Protein AF-M5BM03-F1 (afdb_monomer_lite)

Radius of gyration: 29.84 Å; chains: 1; bounding box: 98×62×84 Å

Organism: Thanatephorus cucumeris (strain AG1-IB / isolate 7/3/14) (NCBI:txid1108050)

Secondary structure (DSSP, 8-state):
----------------------------------PPP----S---PPPPP------------PPPP-----------------PPPP-PPP---TT---TT-----EEEEESGGG-SSEEEEES-TTTS----BSSHHHHHHHHHHHIIIII---HHHHHHHHHHHHHHHHTTTTSTHHHHHHHHTTT----GGGS--B-TTS-B--

Foldseek 3Di:
DDDDDDDDDDDDDDDDPDDPDPDDDPDDDDDDDDDDDDDDDDDDDDDDDDDDDDDDPDDDDDDDDDDDDDDDDDDDDDDDDDPDPPDPFDFFQQDVWFLAQDGFLAKDWDACQVHALWIWIDGPDCVQQVDGTDQFQLVSLVSSLVSSVPPRVTDPVVNVLSVQLSVQLVVLPGRFQSSRQSNSVSRVTHDPSNPHQTADNVNDGDD

Structure (mmCIF, N/CA/C/O backbone):
data_AF-M5BM03-F1
#
_entry.id   AF-M5BM03-F1
#
loop_
_atom_site.group_PDB
_atom_site.id
_atom_site.type_symbol
_atom_site.label_atom_id
_atom_site.label_alt_id
_atom_site.label_comp_id
_atom_site.label_asym_id
_atom_site.label_entity_id
_atom_site.label_seq_id
_atom_site.pdbx_PDB_ins_code
_atom_site.Cartn_x
_atom_site.Cartn_y
_atom_site.Cartn_z
_atom_site.occupancy
_atom_site.B_iso_or_equiv
_atom_site.auth_seq_id
_atom_site.auth_comp_id
_atom_site.auth_asym_id
_atom_site.auth_atom_id
_atom_site.pdbx_PDB_model_num
ATOM 1 N N . MET A 1 1 ? -68.097 -49.866 -0.482 1.00 43.94 1 MET A N 1
ATOM 2 C CA . MET A 1 1 ? -66.685 -49.594 -0.812 1.00 43.94 1 MET A CA 1
ATOM 3 C C . MET A 1 1 ? -66.288 -48.364 0.004 1.00 43.94 1 MET A C 1
ATOM 5 O O . MET A 1 1 ? -66.896 -47.334 -0.233 1.00 43.94 1 MET A O 1
ATOM 9 N N . VAL A 1 2 ? -65.475 -48.405 1.073 1.00 36.31 2 VAL A N 1
ATOM 10 C CA . VAL A 1 2 ? -64.471 -49.410 1.519 1.00 36.31 2 VAL A CA 1
ATOM 11 C C . VAL A 1 2 ? -63.439 -49.638 0.409 1.00 36.31 2 VAL A C 1
ATOM 13 O O . VAL A 1 2 ? -63.852 -50.051 -0.670 1.00 36.31 2 VAL A O 1
ATOM 16 N N . THR A 1 3 ? -62.148 -49.325 0.546 1.00 42.19 3 THR A N 1
ATOM 17 C CA . THR A 1 3 ? -61.197 -49.338 1.701 1.00 42.19 3 THR A CA 1
ATOM 18 C C . THR A 1 3 ? -60.445 -47.966 1.742 1.00 42.19 3 THR A C 1
ATOM 20 O O . THR A 1 3 ? -60.428 -47.300 0.715 1.00 42.19 3 THR A O 1
ATOM 23 N N . ALA A 1 4 ? -59.950 -47.334 2.827 1.00 37.00 4 ALA A N 1
ATOM 24 C CA . ALA A 1 4 ? -58.976 -47.710 3.883 1.00 37.00 4 ALA A CA 1
ATOM 25 C C . ALA A 1 4 ? -57.640 -48.273 3.323 1.00 37.00 4 ALA A C 1
ATOM 27 O O . ALA A 1 4 ? -57.688 -49.084 2.408 1.00 37.00 4 ALA A O 1
ATOM 28 N N . ALA A 1 5 ? -56.422 -47.921 3.768 1.00 39.47 5 ALA A N 1
ATOM 29 C CA . ALA A 1 5 ? -55.890 -47.001 4.803 1.00 39.47 5 ALA A CA 1
ATOM 30 C C . ALA A 1 5 ? -54.543 -46.380 4.270 1.00 39.47 5 ALA A C 1
ATOM 32 O O . ALA A 1 5 ? -54.240 -46.609 3.103 1.00 39.47 5 ALA A O 1
ATOM 33 N N . ALA A 1 6 ? -53.694 -45.599 4.965 1.00 44.81 6 ALA A N 1
ATOM 34 C CA . ALA A 1 6 ? -53.502 -45.339 6.402 1.00 44.81 6 ALA A CA 1
ATOM 35 C C . ALA A 1 6 ? -52.835 -43.963 6.703 1.00 44.81 6 ALA A C 1
ATOM 37 O O . ALA A 1 6 ? -52.411 -43.258 5.790 1.00 44.81 6 ALA A O 1
ATOM 38 N N . THR A 1 7 ? -52.755 -43.617 7.997 1.00 44.25 7 THR A N 1
ATOM 39 C CA . THR A 1 7 ? -51.883 -42.597 8.641 1.00 44.25 7 THR A CA 1
ATOM 40 C C . THR A 1 7 ? -50.396 -43.056 8.611 1.00 44.25 7 THR A C 1
ATOM 42 O O . THR A 1 7 ? -50.107 -44.044 7.948 1.00 44.25 7 THR A O 1
ATOM 45 N N . GLU A 1 8 ? -49.346 -42.449 9.181 1.00 43.81 8 GLU A N 1
ATOM 46 C CA . GLU A 1 8 ? -49.066 -41.631 10.389 1.00 43.81 8 GLU A CA 1
ATOM 47 C C . GLU A 1 8 ? -47.992 -40.557 10.014 1.00 43.81 8 GLU A C 1
ATOM 49 O O . GLU A 1 8 ? -47.434 -40.636 8.921 1.00 43.81 8 GLU A O 1
ATOM 54 N N . THR A 1 9 ? -47.684 -39.450 10.714 1.00 37.44 9 THR A N 1
ATOM 55 C CA . THR A 1 9 ? -47.679 -39.062 12.149 1.00 37.44 9 THR A CA 1
ATOM 56 C C . THR A 1 9 ? -46.433 -39.571 12.911 1.00 37.44 9 THR A C 1
ATOM 58 O O . THR A 1 9 ? -46.276 -40.767 13.087 1.00 37.44 9 THR A O 1
ATOM 61 N N . GLU A 1 10 ? -45.498 -38.753 13.419 1.00 35.22 10 GLU A N 1
ATOM 62 C CA . GLU A 1 10 ? -45.313 -37.282 13.358 1.00 35.22 10 GLU A CA 1
ATOM 63 C C . GLU A 1 10 ? -43.917 -36.937 12.741 1.00 35.22 10 GLU A C 1
ATOM 65 O O . GLU A 1 10 ? -43.630 -37.520 11.701 1.00 35.22 10 GLU A O 1
ATOM 70 N N . ALA A 1 11 ? -42.988 -36.057 13.163 1.00 33.50 11 ALA A N 1
ATOM 71 C CA . ALA A 1 11 ? -42.801 -35.120 14.289 1.00 33.50 11 ALA A CA 1
ATOM 72 C C . ALA A 1 11 ? -41.876 -33.941 13.857 1.00 33.50 11 ALA A C 1
ATOM 74 O O . ALA A 1 11 ? -41.372 -33.940 12.732 1.00 33.50 11 ALA A O 1
ATOM 75 N N . ALA A 1 12 ? -41.594 -32.965 14.736 1.00 40.25 12 ALA A N 1
ATOM 76 C CA . ALA A 1 12 ? -40.627 -31.877 14.488 1.00 40.25 12 ALA A CA 1
ATOM 77 C C . ALA A 1 12 ? -39.277 -32.062 15.217 1.00 40.25 12 ALA A C 1
ATOM 79 O O . ALA A 1 12 ? -39.260 -32.388 16.402 1.00 40.25 12 ALA A O 1
ATOM 80 N N . THR A 1 13 ? -38.162 -31.713 14.555 1.00 34.78 13 THR A N 1
ATOM 81 C CA . THR A 1 13 ? -36.857 -31.472 15.209 1.00 34.78 13 THR A CA 1
ATOM 82 C C . THR A 1 13 ? -36.148 -30.276 14.576 1.00 34.78 13 THR A C 1
ATOM 84 O O . THR A 1 13 ? -35.738 -30.327 13.418 1.00 34.78 13 THR A O 1
ATOM 87 N N . THR A 1 14 ? -35.953 -29.210 15.352 1.00 40.97 14 THR A N 1
ATOM 88 C CA . THR A 1 14 ? -35.086 -28.084 14.979 1.00 40.97 14 THR A CA 1
ATOM 89 C C . THR A 1 14 ? -33.651 -28.402 15.389 1.00 40.97 14 THR A C 1
ATOM 91 O O . THR A 1 14 ? -33.366 -28.470 16.583 1.00 40.97 14 THR A O 1
ATOM 94 N N . THR A 1 15 ? -32.732 -28.537 14.432 1.00 38.69 15 THR A N 1
ATOM 95 C CA . THR A 1 15 ? -31.295 -28.684 14.723 1.00 38.69 15 THR A CA 1
ATOM 96 C C . THR A 1 15 ? -30.559 -27.419 14.310 1.00 38.69 15 THR A C 1
ATOM 98 O O . THR A 1 15 ? -30.410 -27.137 13.122 1.00 38.69 15 THR A O 1
ATOM 101 N N . ALA A 1 16 ? -30.091 -26.649 15.292 1.00 34.59 16 ALA A N 1
ATOM 102 C CA . ALA A 1 16 ? -29.174 -25.545 15.041 1.00 34.59 16 ALA A CA 1
ATOM 103 C C . ALA A 1 16 ? -27.791 -26.092 14.653 1.00 34.59 16 ALA A C 1
ATOM 105 O O . ALA A 1 16 ? -27.276 -26.995 15.315 1.00 34.59 16 ALA A O 1
ATOM 106 N N . ALA A 1 17 ? -27.166 -25.516 13.625 1.00 35.25 17 ALA A N 1
ATOM 107 C CA . ALA A 1 17 ? -25.737 -25.699 13.399 1.00 35.25 17 ALA A CA 1
ATOM 108 C C . ALA A 1 17 ? -24.985 -24.989 14.536 1.00 35.25 17 ALA A C 1
ATOM 110 O O . ALA A 1 17 ? -25.013 -23.761 14.635 1.00 35.25 17 ALA A O 1
ATOM 111 N N . ALA A 1 18 ? -24.391 -25.765 15.442 1.00 36.00 18 ALA A N 1
ATOM 112 C CA . ALA A 1 18 ? -23.696 -25.229 16.602 1.00 36.00 18 ALA A CA 1
ATOM 113 C C . ALA A 1 18 ? -22.378 -24.552 16.197 1.00 36.00 18 ALA A C 1
ATOM 115 O O . ALA A 1 18 ? -21.656 -25.035 15.327 1.00 36.00 18 ALA A O 1
ATOM 116 N N . SER A 1 19 ? -22.047 -23.449 16.870 1.00 38.31 19 SER A N 1
ATOM 117 C CA . SER A 1 19 ? -20.721 -22.837 16.784 1.00 38.31 19 SER A CA 1
ATOM 118 C C . SER A 1 19 ? -19.711 -23.726 17.509 1.00 38.31 19 SER A C 1
ATOM 120 O O . SER A 1 19 ? -19.788 -23.857 18.732 1.00 38.31 19 SER A O 1
ATOM 122 N N . GLU A 1 20 ? -18.751 -24.308 16.788 1.00 38.38 20 GLU A N 1
ATOM 123 C CA . GLU A 1 20 ? -17.647 -25.059 17.397 1.00 38.38 20 GLU A CA 1
ATOM 124 C C . GLU A 1 20 ? -16.626 -24.108 18.038 1.00 38.38 20 GLU A C 1
ATOM 126 O O . GLU A 1 20 ? -15.576 -23.779 17.488 1.00 38.38 20 GLU A O 1
ATOM 131 N N . THR A 1 21 ? -16.954 -23.646 19.244 1.00 34.75 21 THR A N 1
ATOM 132 C CA . THR A 1 21 ? -16.032 -22.901 20.103 1.00 34.75 21 THR A CA 1
ATOM 133 C C . THR A 1 21 ? -14.914 -23.831 20.574 1.00 34.75 21 THR A C 1
ATOM 135 O O . THR A 1 21 ? -15.093 -24.602 21.521 1.00 34.75 21 THR A O 1
ATOM 138 N N . ALA A 1 22 ? -13.747 -23.737 19.934 1.00 34.47 22 ALA A N 1
ATOM 139 C CA . ALA A 1 22 ? -12.537 -24.447 20.340 1.00 34.47 22 ALA A CA 1
ATOM 140 C C . ALA A 1 22 ? -12.132 -24.054 21.775 1.00 34.47 22 ALA A C 1
ATOM 142 O O . ALA A 1 22 ? -11.520 -23.013 22.018 1.00 34.47 22 ALA A O 1
ATOM 143 N N . THR A 1 23 ? -12.503 -24.890 22.744 1.00 32.78 23 THR A N 1
ATOM 144 C CA . THR A 1 23 ? -12.227 -24.656 24.163 1.00 32.78 23 THR A CA 1
ATOM 145 C C . THR A 1 2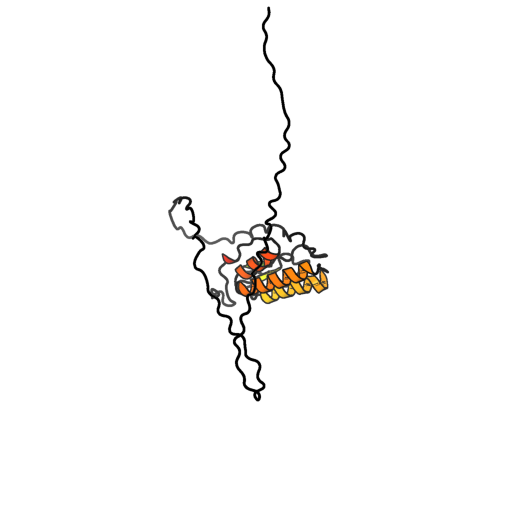3 ? -10.791 -25.064 24.466 1.00 32.78 23 THR A C 1
ATOM 147 O O . THR A 1 23 ? -10.458 -26.247 24.459 1.00 32.78 23 THR A O 1
ATOM 150 N N . ALA A 1 24 ? -9.932 -24.082 24.738 1.00 34.69 24 ALA A N 1
ATOM 151 C CA . ALA A 1 24 ? -8.554 -24.323 25.147 1.00 34.69 24 ALA A CA 1
ATOM 152 C C . ALA A 1 24 ? -8.513 -24.871 26.585 1.00 34.69 24 ALA A C 1
ATOM 154 O O . ALA A 1 24 ? -8.577 -24.115 27.555 1.00 34.69 24 ALA A O 1
ATOM 155 N N . THR A 1 25 ? -8.409 -26.194 26.729 1.00 31.55 25 THR A N 1
ATOM 156 C CA . THR A 1 25 ? -8.243 -26.847 28.034 1.00 31.55 25 THR A CA 1
ATOM 157 C C . THR A 1 25 ? -6.896 -26.467 28.647 1.00 31.55 25 THR A C 1
ATOM 159 O O . THR A 1 25 ? -5.847 -26.931 28.203 1.00 31.55 25 THR A O 1
ATOM 162 N N . THR A 1 26 ? -6.914 -25.657 29.705 1.00 36.84 26 THR A N 1
ATOM 163 C CA . THR A 1 26 ? -5.730 -25.377 30.523 1.00 36.84 26 THR A CA 1
ATOM 164 C C . THR A 1 26 ? -5.354 -26.622 31.325 1.00 36.84 26 THR A C 1
ATOM 166 O O . THR A 1 26 ? -5.922 -26.872 32.389 1.00 36.84 26 THR A O 1
ATOM 169 N N . SER A 1 27 ? -4.411 -27.418 30.819 1.00 38.41 27 SER A N 1
ATOM 170 C CA . SER A 1 27 ? -3.815 -28.506 31.598 1.00 38.41 27 SER A CA 1
ATOM 171 C C . SER A 1 27 ? -2.801 -27.927 32.580 1.00 38.41 27 SER A C 1
ATOM 173 O O . SER A 1 27 ? -1.802 -27.341 32.167 1.00 38.41 27 SER A O 1
ATOM 175 N N . ASP A 1 28 ? -3.059 -28.098 33.874 1.00 39.00 28 ASP A N 1
ATOM 176 C CA . ASP A 1 28 ? -2.129 -27.716 34.936 1.00 39.00 28 ASP A CA 1
ATOM 177 C C . ASP A 1 28 ? -0.845 -28.564 34.853 1.00 39.00 28 ASP A C 1
ATOM 179 O O . ASP A 1 28 ? -0.904 -29.775 34.617 1.00 39.00 28 ASP A O 1
ATOM 183 N N . VAL A 1 29 ? 0.319 -27.928 35.018 1.00 37.69 29 VAL A N 1
ATOM 184 C CA . VAL A 1 29 ? 1.628 -28.597 35.043 1.00 37.69 29 VAL A CA 1
ATOM 185 C C . VAL A 1 29 ? 2.284 -28.304 36.387 1.00 37.69 29 VAL A C 1
ATOM 187 O O . VAL A 1 29 ? 2.947 -27.282 36.575 1.00 37.69 29 VAL A O 1
ATOM 190 N N . ALA A 1 30 ? 2.096 -29.228 37.327 1.00 39.72 30 ALA A N 1
ATOM 191 C CA . ALA A 1 30 ? 2.581 -29.109 38.695 1.00 39.72 30 ALA A CA 1
ATOM 192 C C . ALA A 1 30 ? 4.120 -29.022 38.764 1.00 39.72 30 ALA A C 1
ATOM 194 O O . ALA A 1 30 ? 4.837 -30.016 38.607 1.00 39.72 30 ALA A O 1
ATOM 195 N N . ALA A 1 31 ? 4.635 -27.826 39.054 1.00 36.34 31 ALA A N 1
ATOM 196 C CA . ALA A 1 31 ? 6.063 -27.569 39.212 1.00 36.34 31 ALA A CA 1
ATOM 197 C C . ALA A 1 31 ? 6.607 -28.176 40.522 1.00 36.34 31 ALA A C 1
ATOM 199 O O . ALA A 1 31 ? 6.604 -27.539 41.575 1.00 36.34 31 ALA A O 1
ATOM 200 N N . THR A 1 32 ? 7.100 -29.416 40.458 1.00 40.16 32 THR A N 1
ATOM 201 C CA . THR A 1 32 ? 7.752 -30.081 41.599 1.00 40.16 32 THR A CA 1
ATOM 202 C C . THR A 1 32 ? 9.167 -29.535 41.797 1.00 40.16 32 THR A C 1
ATOM 204 O O . THR A 1 32 ? 10.075 -29.840 41.024 1.00 40.16 32 THR A O 1
ATOM 207 N N . THR A 1 33 ? 9.370 -28.735 42.843 1.00 35.28 33 THR A N 1
ATOM 208 C CA . THR A 1 33 ? 10.678 -28.174 43.204 1.00 35.28 33 THR A CA 1
ATOM 209 C C . THR A 1 33 ? 11.409 -29.052 44.223 1.00 35.28 33 THR A C 1
ATOM 211 O O . THR A 1 33 ? 11.002 -29.176 45.375 1.00 35.28 33 THR A O 1
ATOM 214 N N . THR A 1 34 ? 12.547 -29.621 43.816 1.00 40.22 34 THR A N 1
ATOM 215 C CA . THR A 1 34 ? 13.466 -30.349 44.707 1.00 40.22 34 THR A CA 1
ATOM 216 C C . THR A 1 34 ? 14.746 -29.539 44.881 1.00 40.22 34 THR A C 1
ATOM 218 O O . THR A 1 34 ? 15.503 -29.364 43.928 1.00 40.22 34 THR A O 1
ATOM 221 N N . ALA A 1 35 ? 14.998 -29.046 46.094 1.00 38.72 35 ALA A N 1
ATOM 222 C CA . ALA A 1 35 ? 16.196 -28.272 46.411 1.00 38.72 35 ALA A CA 1
ATOM 223 C C . ALA A 1 35 ? 17.325 -29.174 46.955 1.00 38.72 35 ALA A C 1
ATOM 225 O O . ALA A 1 35 ? 17.098 -29.891 47.934 1.00 38.72 35 ALA A O 1
ATOM 226 N N . PRO A 1 36 ? 18.547 -29.134 46.391 1.00 41.47 36 PRO A N 1
ATOM 227 C CA . PRO A 1 36 ? 19.725 -29.698 47.038 1.00 41.47 36 PRO A CA 1
ATOM 228 C C . PRO A 1 36 ? 20.222 -28.760 48.150 1.00 41.47 36 PRO A C 1
ATOM 230 O O . PRO A 1 36 ? 20.271 -27.544 47.972 1.00 41.47 36 PRO A O 1
ATOM 233 N N . ALA A 1 37 ? 20.628 -29.322 49.289 1.00 43.50 37 ALA A N 1
ATOM 234 C CA . ALA A 1 37 ? 21.269 -28.569 50.366 1.00 43.50 37 ALA A CA 1
ATOM 235 C C . ALA A 1 37 ? 22.798 -28.533 50.182 1.00 43.50 37 ALA A C 1
ATOM 237 O O . ALA A 1 37 ? 23.411 -29.551 49.863 1.00 43.50 37 ALA A O 1
ATOM 238 N N . GLY A 1 38 ? 23.415 -27.376 50.429 1.00 37.50 38 GLY A N 1
ATOM 239 C CA . GLY A 1 38 ? 24.866 -27.179 50.391 1.00 37.50 38 GLY A CA 1
ATOM 240 C C . GLY A 1 38 ? 25.235 -25.792 50.918 1.00 37.50 38 GLY A C 1
ATOM 241 O O . GLY A 1 38 ? 24.583 -24.812 50.567 1.00 37.50 38 GLY A O 1
ATOM 242 N N . ASN A 1 39 ? 26.248 -25.711 51.784 1.00 48.38 39 ASN A N 1
ATOM 243 C CA . ASN A 1 39 ? 26.548 -24.511 52.571 1.00 48.38 39 ASN A CA 1
ATOM 244 C C . ASN A 1 39 ? 27.854 -23.845 52.106 1.00 48.38 39 ASN A C 1
ATOM 246 O O . ASN A 1 39 ? 28.887 -24.508 52.117 1.00 48.38 39 ASN A O 1
ATOM 250 N N . ASP A 1 40 ? 27.835 -22.536 51.834 1.00 44.81 40 ASP A N 1
ATOM 251 C CA . ASP A 1 40 ? 29.021 -21.662 51.893 1.00 44.81 40 ASP A CA 1
ATOM 252 C C . ASP A 1 40 ? 28.596 -20.199 52.185 1.00 44.81 40 ASP A C 1
ATOM 254 O O . ASP A 1 40 ? 27.591 -19.760 51.619 1.00 44.81 40 ASP A O 1
ATOM 258 N N . PRO A 1 41 ? 29.264 -19.437 53.083 1.00 52.22 41 PRO A N 1
ATOM 259 C CA . PRO A 1 41 ? 28.695 -18.194 53.617 1.00 52.22 41 PRO A CA 1
ATOM 260 C C . PRO A 1 41 ? 29.235 -16.871 53.031 1.00 52.22 41 PRO A C 1
ATOM 262 O O . PRO A 1 41 ? 28.852 -15.819 53.542 1.00 52.22 41 PRO A O 1
ATOM 265 N N . THR A 1 42 ? 30.120 -16.857 52.020 1.00 55.25 42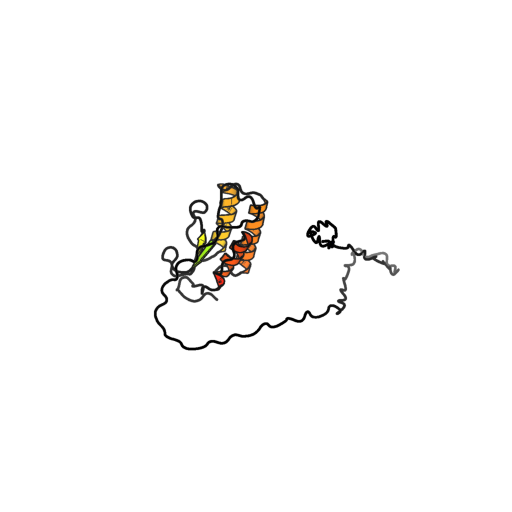 THR A N 1
ATOM 266 C CA . THR A 1 42 ? 30.797 -15.604 51.589 1.00 55.25 42 THR A CA 1
ATOM 267 C C . THR A 1 42 ? 30.959 -15.401 50.073 1.00 55.25 42 THR A C 1
ATOM 269 O O . THR A 1 42 ? 32.057 -15.091 49.612 1.00 55.25 42 THR A O 1
ATOM 272 N N . ASN A 1 43 ? 29.889 -15.499 49.271 1.00 46.09 43 ASN A N 1
ATOM 273 C CA . ASN A 1 43 ? 29.941 -14.993 47.888 1.00 46.0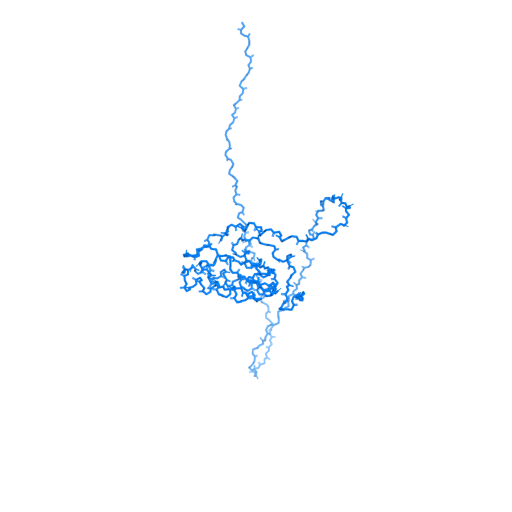9 43 ASN A CA 1
ATOM 274 C C . ASN A 1 43 ? 28.581 -14.521 47.336 1.00 46.09 43 ASN A C 1
ATOM 276 O O . ASN A 1 43 ? 27.638 -15.299 47.221 1.00 46.09 43 ASN A O 1
ATOM 280 N N . THR A 1 44 ? 28.469 -13.238 46.976 1.00 52.19 44 THR A N 1
ATOM 281 C CA . THR A 1 44 ? 27.215 -12.622 46.502 1.00 52.19 44 THR A CA 1
ATOM 282 C C . THR A 1 44 ? 27.153 -12.541 44.977 1.00 52.19 44 THR A C 1
ATOM 284 O O . THR A 1 44 ? 27.450 -11.502 44.388 1.00 52.19 44 THR A O 1
ATOM 287 N N . CYS A 1 45 ? 26.714 -13.625 44.338 1.00 40.16 45 CYS A N 1
ATOM 288 C CA . CYS A 1 45 ? 26.283 -13.627 42.940 1.00 40.16 45 CYS A CA 1
ATOM 289 C C . CYS A 1 45 ? 25.089 -14.590 42.779 1.00 40.16 45 CYS A C 1
ATOM 291 O O . CYS A 1 45 ? 25.235 -15.767 43.116 1.00 40.16 45 CYS A O 1
ATOM 293 N N . PRO A 1 46 ? 23.903 -14.139 42.322 1.00 53.66 46 PRO A N 1
ATOM 294 C CA . PRO A 1 46 ? 22.760 -15.026 42.132 1.00 53.66 46 PRO A CA 1
ATOM 295 C C . PRO A 1 46 ? 22.991 -15.956 40.933 1.00 53.66 46 PRO A C 1
ATOM 297 O O . PRO A 1 46 ? 23.352 -15.508 39.845 1.00 53.66 46 PRO A O 1
ATOM 300 N N . ALA A 1 47 ? 22.766 -17.257 41.124 1.00 51.28 47 ALA A N 1
ATOM 301 C CA . ALA A 1 47 ? 22.927 -18.247 40.064 1.00 51.28 47 ALA A CA 1
ATOM 302 C C . ALA A 1 47 ? 21.879 -18.060 38.950 1.00 51.28 47 ALA A C 1
ATOM 304 O O . ALA A 1 47 ? 20.685 -17.923 39.221 1.00 51.28 47 ALA A O 1
ATOM 305 N N . VAL A 1 48 ? 22.324 -18.100 37.692 1.00 43.03 48 VAL A N 1
ATOM 306 C CA . VAL A 1 48 ? 21.434 -18.112 36.521 1.00 43.03 48 VAL A CA 1
ATOM 307 C C . VAL A 1 48 ? 20.782 -19.492 36.348 1.00 43.03 48 VAL A C 1
ATOM 309 O O . VAL A 1 48 ? 21.493 -20.498 36.376 1.00 43.03 48 VAL A O 1
ATOM 312 N N . PRO A 1 49 ? 19.453 -19.575 36.146 1.00 45.34 49 PRO A N 1
ATOM 313 C CA . PRO A 1 49 ? 18.774 -20.843 35.902 1.00 45.34 49 PRO A CA 1
ATOM 314 C C . PRO A 1 49 ? 19.004 -21.326 34.463 1.00 45.34 49 PRO A C 1
ATOM 316 O O . PRO A 1 49 ? 18.630 -20.655 33.501 1.00 45.34 49 PRO A O 1
ATOM 319 N N . THR A 1 50 ? 19.567 -22.524 34.308 1.00 36.31 50 THR A N 1
ATOM 320 C CA . THR A 1 50 ? 19.677 -23.198 33.005 1.00 36.31 50 THR A CA 1
ATOM 321 C C . THR A 1 50 ? 18.385 -23.955 32.704 1.00 36.31 50 THR A C 1
ATOM 323 O O . THR A 1 50 ? 18.037 -24.894 33.418 1.00 36.31 50 THR A O 1
ATOM 326 N N . VAL A 1 51 ? 17.678 -23.572 31.638 1.00 38.97 51 VAL A N 1
ATOM 327 C CA . VAL A 1 51 ? 16.454 -24.255 31.190 1.00 38.97 51 VAL A CA 1
ATOM 328 C C . VAL A 1 51 ? 16.808 -25.346 30.180 1.00 38.97 51 VAL A C 1
ATOM 330 O O . VAL A 1 51 ? 17.205 -25.049 29.055 1.00 38.97 51 VAL A O 1
ATOM 333 N N . THR A 1 52 ? 16.630 -26.610 30.563 1.00 36.75 52 THR A N 1
ATOM 334 C CA . THR A 1 52 ? 16.770 -27.759 29.655 1.00 36.75 52 THR A CA 1
ATOM 335 C C . THR A 1 52 ? 15.400 -28.140 29.100 1.00 36.75 52 THR A C 1
ATOM 337 O O . THR A 1 52 ? 14.565 -28.670 29.829 1.00 36.75 52 THR A O 1
ATOM 340 N N . VAL A 1 53 ? 15.164 -27.884 27.811 1.00 37.94 53 VAL A N 1
ATOM 341 C CA . VAL A 1 53 ? 13.938 -28.316 27.121 1.00 37.94 53 VAL A CA 1
ATOM 342 C C . VAL A 1 53 ? 14.148 -29.713 26.542 1.00 37.94 53 VAL A C 1
ATOM 344 O O . VAL A 1 53 ? 14.902 -29.884 25.585 1.00 37.94 53 VAL A O 1
ATOM 347 N N . THR A 1 54 ? 13.454 -30.706 27.093 1.00 38.62 54 THR A N 1
ATOM 348 C CA . THR A 1 54 ? 13.329 -32.033 26.476 1.00 38.62 54 THR A CA 1
ATOM 349 C C . THR A 1 54 ? 12.141 -32.016 25.518 1.00 38.62 54 THR A C 1
ATOM 351 O O . THR A 1 54 ? 11.006 -31.845 25.955 1.00 38.62 54 THR A O 1
ATOM 354 N N . VAL A 1 55 ? 12.392 -32.199 24.221 1.00 40.09 55 VAL A N 1
ATOM 355 C CA . VAL A 1 55 ? 11.334 -32.400 23.220 1.00 40.09 55 VAL A CA 1
ATOM 356 C C . VAL A 1 55 ? 11.000 -33.887 23.107 1.00 40.09 55 VAL A C 1
ATOM 358 O O . VAL A 1 55 ? 11.846 -34.682 22.702 1.00 40.09 55 VAL A O 1
ATOM 361 N N . ASP A 1 56 ? 9.772 -34.268 23.466 1.00 34.78 56 ASP A N 1
ATOM 362 C CA . ASP A 1 56 ? 9.253 -35.610 23.184 1.00 34.78 56 ASP A CA 1
ATOM 363 C C . ASP A 1 56 ? 8.785 -35.688 21.724 1.00 34.78 56 ASP A C 1
ATOM 365 O O . ASP A 1 56 ? 8.036 -34.832 21.246 1.00 34.78 56 ASP A O 1
ATOM 369 N N . ALA A 1 57 ? 9.256 -36.697 20.996 1.00 47.84 57 ALA A N 1
ATOM 370 C CA . ALA A 1 57 ? 9.031 -36.842 19.562 1.00 47.84 57 ALA A CA 1
ATOM 371 C C . ALA A 1 57 ? 7.787 -37.698 19.252 1.00 47.84 57 ALA A C 1
ATOM 373 O O . ALA A 1 57 ? 7.891 -38.720 18.575 1.00 47.84 57 ALA A O 1
ATOM 374 N N . SER A 1 58 ? 6.611 -37.265 19.723 1.00 41.81 58 SER A N 1
ATOM 375 C CA . SER A 1 58 ? 5.338 -37.982 19.525 1.00 41.81 58 SER A CA 1
ATOM 376 C C . SER A 1 58 ? 4.177 -37.077 19.087 1.00 41.81 58 SER A C 1
ATOM 378 O O . SER A 1 58 ? 3.246 -36.813 19.845 1.00 41.81 58 SER A O 1
ATOM 380 N N . ALA A 1 59 ? 4.188 -36.661 17.818 1.00 40.44 59 ALA A N 1
ATOM 381 C CA . ALA A 1 59 ? 2.998 -36.196 17.099 1.00 40.44 59 ALA A CA 1
ATOM 382 C C . ALA A 1 59 ? 2.999 -36.803 15.678 1.00 40.44 59 ALA A C 1
ATOM 384 O O . ALA A 1 59 ? 4.050 -36.802 15.031 1.00 40.44 59 ALA A O 1
ATOM 385 N N . PRO A 1 60 ? 1.882 -37.374 15.185 1.00 41.28 60 PRO A N 1
ATOM 386 C CA . PRO A 1 60 ? 1.872 -38.112 13.924 1.00 41.28 60 PRO A CA 1
ATOM 387 C C . PRO A 1 60 ? 1.949 -37.191 12.699 1.00 41.28 60 PRO A C 1
ATOM 389 O O . PRO A 1 60 ? 1.356 -36.114 12.670 1.00 41.28 60 PRO A O 1
ATOM 392 N N . SER A 1 61 ? 2.638 -37.656 11.655 1.00 38.50 61 SER A N 1
ATOM 393 C CA . SER A 1 61 ? 2.687 -36.973 10.358 1.00 38.50 61 SER A CA 1
ATOM 394 C C . SER A 1 61 ? 1.319 -37.011 9.671 1.00 38.50 61 SER A C 1
ATOM 396 O O . SER A 1 61 ? 0.732 -38.084 9.518 1.00 38.50 61 SER A O 1
ATOM 398 N N . ALA A 1 62 ? 0.814 -35.852 9.243 1.00 36.50 62 ALA A N 1
ATOM 399 C CA . ALA A 1 62 ? -0.445 -35.747 8.513 1.00 36.50 62 ALA A CA 1
ATOM 400 C C . ALA A 1 62 ? -0.226 -36.038 7.019 1.00 36.50 62 ALA A C 1
ATOM 402 O O . ALA A 1 62 ? 0.445 -35.283 6.316 1.00 36.50 62 ALA A O 1
ATOM 403 N N . THR A 1 63 ? -0.802 -37.135 6.528 1.00 35.34 63 THR A N 1
ATOM 404 C CA . THR A 1 63 ? -0.699 -37.545 5.121 1.00 35.34 63 THR A CA 1
ATOM 405 C C . THR A 1 63 ? -1.460 -36.582 4.209 1.00 35.34 63 THR A C 1
ATOM 407 O O . THR A 1 63 ? -2.673 -36.429 4.343 1.00 35.34 63 THR A O 1
ATOM 410 N N . ALA A 1 64 ? -0.768 -35.970 3.246 1.00 38.00 64 ALA A N 1
ATOM 411 C CA . ALA A 1 64 ? -1.408 -35.202 2.183 1.00 38.00 64 ALA A CA 1
ATOM 412 C C . ALA A 1 64 ? -2.039 -36.141 1.137 1.00 38.00 64 ALA A C 1
ATOM 414 O O . ALA A 1 64 ? -1.393 -37.078 0.670 1.00 38.00 64 ALA A O 1
ATOM 415 N N . THR A 1 65 ? -3.287 -35.870 0.753 1.00 33.03 65 THR A N 1
ATOM 416 C CA . THR A 1 65 ? -3.992 -36.593 -0.315 1.00 33.03 65 THR A CA 1
ATOM 417 C C . THR A 1 65 ? -3.815 -35.855 -1.638 1.00 33.03 65 THR A C 1
ATOM 419 O O . THR A 1 65 ? -4.231 -34.704 -1.760 1.00 33.03 65 THR A O 1
ATOM 422 N N . GLU A 1 66 ? -3.229 -36.513 -2.637 1.00 39.88 66 GLU A N 1
ATOM 423 C CA . GLU A 1 66 ? -3.137 -35.971 -3.997 1.00 39.88 66 GLU A CA 1
ATOM 424 C C . GLU A 1 66 ? -4.506 -35.973 -4.700 1.00 39.88 66 GLU A C 1
ATOM 426 O O . GLU A 1 66 ? -5.307 -36.895 -4.532 1.00 39.88 66 GLU A O 1
ATOM 431 N N . ILE A 1 67 ? -4.758 -34.965 -5.540 1.00 36.47 67 ILE A N 1
ATOM 432 C CA . ILE A 1 67 ? -5.871 -34.952 -6.500 1.00 36.47 67 ILE A CA 1
ATOM 433 C C . ILE A 1 67 ? -5.299 -34.715 -7.901 1.00 36.47 67 ILE A C 1
ATOM 435 O O . ILE A 1 67 ? -4.340 -33.967 -8.081 1.00 36.47 67 ILE A O 1
ATOM 439 N N . ALA A 1 68 ? -5.858 -35.435 -8.873 1.00 36.22 68 ALA A N 1
ATOM 440 C CA . ALA A 1 68 ? -5.189 -35.806 -10.112 1.00 36.22 68 ALA A CA 1
ATOM 441 C C . ALA A 1 68 ? -4.792 -34.654 -11.052 1.00 36.22 68 ALA A C 1
ATOM 443 O O . ALA A 1 68 ? -5.500 -33.663 -11.235 1.00 36.22 68 ALA A O 1
ATOM 444 N N . THR A 1 69 ? -3.686 -34.902 -11.751 1.00 32.19 69 THR A N 1
ATOM 445 C CA . THR A 1 69 ? -3.233 -34.224 -12.966 1.00 32.19 69 THR A CA 1
ATOM 446 C C . THR A 1 69 ? -4.331 -34.124 -14.028 1.00 32.19 69 THR A C 1
ATOM 448 O O . THR A 1 69 ? -5.072 -35.079 -14.261 1.00 32.19 69 THR A O 1
ATOM 451 N N . SER A 1 70 ? -4.333 -33.027 -14.786 1.00 35.94 70 SER A N 1
ATOM 452 C CA . SER A 1 70 ? -4.919 -32.987 -16.129 1.00 35.94 70 SER A CA 1
ATOM 453 C C . SER A 1 70 ? -3.918 -32.346 -17.087 1.00 35.94 70 SER A C 1
ATOM 455 O O . SER A 1 70 ? -3.395 -31.268 -16.809 1.00 35.94 70 SER A O 1
ATOM 457 N N . THR A 1 71 ? -3.612 -33.033 -18.187 1.00 36.75 71 THR A N 1
ATOM 458 C CA . THR A 1 71 ? -2.532 -32.659 -19.110 1.00 36.75 71 THR A CA 1
ATOM 459 C C . THR A 1 71 ? -3.098 -32.093 -20.406 1.00 36.75 71 THR A C 1
ATOM 461 O O . THR A 1 71 ? -3.833 -32.779 -21.112 1.00 36.75 71 THR A O 1
ATOM 464 N N . ALA A 1 72 ? -2.668 -30.887 -20.777 1.00 34.91 72 ALA A N 1
ATOM 465 C CA . ALA A 1 72 ? -2.799 -30.351 -22.129 1.00 34.91 72 ALA A CA 1
ATOM 466 C C . ALA A 1 72 ? -1.519 -29.577 -22.481 1.00 34.91 72 ALA A C 1
ATOM 468 O O . ALA A 1 72 ? -1.106 -28.701 -21.725 1.00 34.91 72 ALA A O 1
ATOM 469 N N . ALA A 1 73 ? -0.866 -29.925 -23.595 1.00 40.91 73 ALA A N 1
ATOM 470 C CA . ALA A 1 73 ? 0.420 -29.344 -23.984 1.00 40.91 73 ALA A CA 1
ATOM 471 C C . ALA A 1 73 ? 0.596 -29.301 -25.513 1.00 40.91 73 ALA A C 1
ATOM 473 O O . ALA A 1 73 ? 0.649 -30.347 -26.158 1.00 40.91 73 ALA A O 1
ATOM 474 N N . THR A 1 74 ? 0.648 -28.086 -26.067 1.00 32.41 74 THR A N 1
ATOM 475 C CA . THR A 1 74 ? 1.165 -27.630 -27.386 1.00 32.41 74 THR A CA 1
ATOM 476 C C . THR A 1 74 ? 0.676 -26.183 -27.570 1.00 32.41 74 THR A C 1
ATOM 478 O O . THR A 1 74 ? -0.432 -25.868 -27.147 1.00 32.41 74 THR A O 1
ATOM 481 N N . ASP A 1 75 ? 1.397 -25.232 -28.163 1.00 37.38 75 ASP A N 1
ATOM 482 C CA . ASP A 1 75 ? 2.818 -25.141 -28.544 1.00 37.38 75 ASP A CA 1
ATOM 483 C C . ASP A 1 75 ? 3.184 -23.628 -28.578 1.00 37.38 75 ASP A C 1
ATOM 485 O O . ASP A 1 75 ? 2.267 -22.803 -28.684 1.00 37.38 75 ASP A O 1
ATOM 489 N N . PRO A 1 76 ? 4.452 -23.185 -28.450 1.00 54.41 76 PRO A N 1
ATOM 490 C CA . PRO A 1 76 ? 4.748 -21.764 -28.268 1.00 54.41 76 PRO A CA 1
ATOM 491 C C . PRO A 1 76 ? 4.732 -20.986 -29.593 1.00 54.41 76 PRO A C 1
ATOM 493 O O . PRO A 1 76 ? 5.560 -21.210 -30.474 1.00 54.41 76 PRO A O 1
ATOM 496 N N . SER A 1 77 ? 3.855 -19.983 -29.698 1.00 35.62 77 SER A N 1
ATOM 497 C CA . SER A 1 77 ? 3.899 -18.976 -30.767 1.00 35.62 77 SER A CA 1
ATOM 498 C C . SER A 1 77 ? 4.005 -17.574 -30.169 1.00 35.62 77 SER A C 1
ATOM 500 O O . SER A 1 77 ? 3.136 -17.135 -29.417 1.00 35.62 77 SER A O 1
ATOM 502 N N . ALA A 1 78 ? 5.107 -16.882 -30.458 1.00 51.16 78 ALA A N 1
ATOM 503 C CA . ALA A 1 78 ? 5.439 -15.611 -29.827 1.00 51.16 78 ALA A CA 1
ATOM 504 C C . ALA A 1 78 ? 4.850 -14.425 -30.602 1.00 51.16 78 ALA A C 1
ATOM 506 O O . ALA A 1 78 ? 5.364 -14.050 -31.655 1.00 51.16 78 ALA A O 1
ATOM 507 N N . THR A 1 79 ? 3.826 -13.782 -30.036 1.00 34.22 79 THR A N 1
ATOM 508 C CA . THR A 1 79 ? 3.356 -12.468 -30.501 1.00 34.22 79 THR A CA 1
ATOM 509 C C . THR A 1 79 ? 3.107 -11.557 -29.304 1.00 34.22 79 THR A C 1
ATOM 511 O O . THR A 1 79 ? 2.337 -11.913 -28.421 1.00 34.22 79 THR A O 1
ATOM 514 N N . THR A 1 80 ? 3.810 -10.422 -29.285 1.00 39.53 80 THR A N 1
ATOM 515 C CA . THR A 1 80 ? 3.601 -9.211 -28.463 1.00 39.53 80 THR A CA 1
ATOM 516 C C . THR A 1 80 ? 2.617 -9.305 -27.289 1.00 39.53 80 THR A C 1
ATOM 518 O O . THR A 1 80 ? 1.404 -9.287 -27.491 1.00 39.53 80 THR A O 1
ATOM 521 N N . THR A 1 81 ? 3.145 -9.252 -26.063 1.00 37.38 81 THR A N 1
ATOM 522 C CA . THR A 1 81 ? 2.363 -8.974 -24.851 1.00 37.38 81 THR A CA 1
ATOM 523 C C . THR A 1 81 ? 1.712 -7.594 -24.950 1.00 37.38 81 THR A C 1
ATOM 525 O O . THR A 1 81 ? 2.354 -6.581 -24.668 1.00 37.38 81 THR A O 1
ATOM 528 N N . ASP A 1 82 ? 0.439 -7.555 -25.338 1.00 38.50 82 ASP A N 1
ATOM 529 C CA . ASP A 1 82 ? -0.425 -6.421 -25.018 1.00 38.50 82 ASP A CA 1
ATOM 530 C C . ASP A 1 82 ? -0.589 -6.350 -23.490 1.00 38.50 82 ASP A C 1
ATOM 532 O O . ASP A 1 82 ? -0.606 -7.377 -22.800 1.00 38.50 82 ASP A O 1
ATOM 536 N N . ALA A 1 83 ? -0.652 -5.140 -22.944 1.00 51.81 83 ALA A N 1
ATOM 537 C CA . ALA A 1 83 ? -0.738 -4.942 -21.508 1.00 51.81 83 ALA A CA 1
ATOM 538 C C . ALA A 1 83 ? -2.156 -5.289 -21.047 1.00 51.81 83 ALA A C 1
ATOM 540 O O . ALA A 1 83 ? -3.079 -4.491 -21.207 1.00 51.81 83 ALA A O 1
ATOM 541 N N . ALA A 1 84 ? -2.321 -6.487 -20.474 1.00 44.31 84 ALA A N 1
ATOM 542 C CA . ALA A 1 84 ? -3.592 -6.921 -19.907 1.00 44.31 84 ALA A CA 1
ATOM 543 C C . ALA A 1 84 ? -4.169 -5.806 -19.011 1.00 44.31 84 ALA A C 1
ATOM 545 O O . ALA A 1 84 ? -3.448 -5.305 -18.138 1.00 44.31 84 ALA A O 1
ATOM 546 N N . PRO A 1 85 ? -5.432 -5.382 -19.225 1.00 39.47 85 PRO A N 1
ATOM 547 C CA . PRO A 1 85 ? -6.018 -4.301 -18.447 1.00 39.47 85 PRO A CA 1
ATOM 548 C C . PRO A 1 85 ? -5.982 -4.674 -16.961 1.00 39.47 85 PRO A C 1
ATOM 550 O O . PRO A 1 85 ? -6.125 -5.859 -16.639 1.00 39.47 85 PRO A O 1
ATOM 553 N N . PRO A 1 86 ? -5.789 -3.701 -16.050 1.00 53.22 86 PRO A N 1
ATOM 554 C CA . PRO A 1 86 ? -5.688 -3.990 -14.627 1.00 53.22 86 PRO A CA 1
ATOM 555 C C . PRO A 1 86 ? -6.922 -4.776 -14.188 1.00 53.22 86 PRO A C 1
ATOM 557 O O . PRO A 1 86 ? -8.051 -4.304 -14.340 1.00 53.22 86 PRO A O 1
ATOM 560 N N . ALA A 1 87 ? -6.695 -5.993 -13.684 1.00 50.69 87 ALA A N 1
ATOM 561 C CA . ALA A 1 87 ? -7.759 -6.832 -13.157 1.00 50.69 87 ALA A CA 1
ATOM 562 C C . ALA A 1 87 ? -8.539 -6.022 -12.116 1.00 50.69 87 ALA A C 1
ATOM 564 O O . ALA A 1 87 ? -7.930 -5.355 -11.279 1.00 50.69 87 ALA A O 1
ATOM 565 N N . ALA A 1 88 ? -9.870 -6.037 -12.205 1.00 40.03 88 ALA A N 1
ATOM 566 C CA . ALA A 1 88 ? -10.710 -5.178 -11.382 1.00 40.03 88 ALA A CA 1
ATOM 567 C C . ALA A 1 88 ? -10.498 -5.497 -9.894 1.00 40.03 88 ALA A C 1
ATOM 569 O O . ALA A 1 88 ? -10.990 -6.512 -9.399 1.00 40.03 88 ALA A O 1
ATOM 570 N N . THR A 1 89 ? -9.749 -4.635 -9.198 1.00 54.09 89 THR A N 1
ATOM 571 C CA . THR A 1 89 ? -9.484 -4.754 -7.764 1.00 54.09 89 THR A CA 1
ATOM 572 C C . THR A 1 89 ? -10.815 -4.832 -7.028 1.00 54.09 89 THR A C 1
ATOM 574 O O . THR A 1 89 ? -11.632 -3.913 -7.119 1.00 54.09 89 THR A O 1
ATOM 577 N N . ALA A 1 90 ? -11.047 -5.933 -6.313 1.00 52.22 90 ALA A N 1
ATOM 578 C CA . ALA A 1 90 ? -12.206 -6.048 -5.442 1.00 52.22 90 ALA A CA 1
ATOM 579 C C . ALA A 1 90 ? -12.150 -4.932 -4.387 1.00 52.22 90 ALA A C 1
ATOM 581 O O . ALA A 1 90 ? -11.092 -4.688 -3.806 1.00 52.22 90 ALA A O 1
ATOM 582 N N . ALA A 1 91 ? -13.277 -4.253 -4.156 1.00 58.62 91 ALA A N 1
ATOM 583 C CA . ALA A 1 91 ? -13.356 -3.208 -3.138 1.00 58.62 91 ALA A CA 1
ATOM 584 C C . ALA A 1 91 ? -12.936 -3.778 -1.768 1.00 58.62 91 ALA A C 1
ATOM 586 O O . ALA A 1 91 ? -13.313 -4.913 -1.454 1.00 58.62 91 ALA A O 1
ATOM 587 N N . PRO A 1 92 ? -12.155 -3.036 -0.963 1.00 62.94 92 PRO A N 1
ATOM 588 C CA . PRO A 1 92 ? -11.483 -3.621 0.182 1.00 62.94 92 PRO A CA 1
ATOM 589 C C . PRO A 1 92 ? -12.447 -4.094 1.262 1.00 62.94 92 PRO A C 1
ATOM 591 O O . PRO A 1 92 ? -13.149 -3.317 1.913 1.00 62.94 92 PRO A O 1
ATOM 594 N N . ALA A 1 93 ? -12.436 -5.407 1.477 1.00 65.19 93 ALA A N 1
ATOM 595 C CA . ALA A 1 93 ? -13.095 -6.061 2.589 1.00 65.19 93 ALA A CA 1
ATOM 596 C C . ALA A 1 93 ? -12.247 -5.864 3.856 1.00 65.19 93 ALA A C 1
ATOM 598 O O . ALA A 1 93 ? -11.684 -6.823 4.377 1.00 65.19 93 ALA A O 1
ATOM 599 N N . ASN A 1 94 ? -12.180 -4.617 4.340 1.00 66.06 94 ASN A N 1
ATOM 600 C CA . ASN A 1 94 ? -11.359 -4.118 5.459 1.00 66.06 94 ASN A CA 1
ATOM 601 C C . ASN A 1 94 ? -11.572 -4.840 6.818 1.00 66.06 94 ASN A C 1
ATOM 603 O O . ASN A 1 94 ? -11.160 -4.339 7.859 1.00 66.06 94 ASN A O 1
ATOM 607 N N . GLY A 1 95 ? -12.267 -5.979 6.866 1.00 63.28 95 GLY A N 1
ATOM 608 C CA . GLY A 1 95 ? -12.873 -6.525 8.073 1.00 63.28 95 GLY A CA 1
ATOM 609 C C . GLY A 1 95 ? -13.873 -5.535 8.674 1.00 63.28 95 GLY A C 1
ATOM 610 O O . GLY A 1 95 ? -14.368 -4.632 8.001 1.00 63.28 95 GLY A O 1
ATOM 611 N N . ASN A 1 96 ? -14.123 -5.657 9.975 1.00 75.62 96 ASN A N 1
ATOM 612 C CA . ASN A 1 96 ? -14.912 -4.673 10.723 1.00 75.62 96 ASN A CA 1
ATOM 613 C C . ASN A 1 96 ? -14.017 -3.528 11.251 1.00 75.62 96 ASN A C 1
ATOM 615 O O . ASN A 1 96 ? -14.228 -3.035 12.359 1.00 75.62 96 ASN A O 1
ATOM 619 N N . ILE A 1 97 ? -12.970 -3.159 10.503 1.00 90.38 97 ILE A N 1
ATOM 620 C CA . ILE A 1 97 ? -11.992 -2.143 10.899 1.00 90.38 97 ILE A CA 1
ATOM 621 C C . ILE A 1 97 ? -12.482 -0.767 10.442 1.00 90.38 97 ILE A C 1
ATOM 623 O O . ILE A 1 97 ? -12.645 -0.509 9.251 1.00 90.38 97 ILE A O 1
ATOM 627 N N . ASP A 1 98 ? -12.676 0.134 11.401 1.00 95.12 98 ASP A N 1
ATOM 628 C CA . ASP A 1 98 ? -13.047 1.523 11.141 1.00 95.12 98 ASP A CA 1
ATOM 629 C C . ASP A 1 98 ? -11.836 2.332 10.644 1.00 95.12 98 ASP A C 1
ATOM 631 O O . ASP A 1 98 ? -10.921 2.647 11.415 1.00 95.12 98 ASP A O 1
ATOM 635 N N . LEU A 1 99 ? -11.840 2.659 9.348 1.00 96.25 99 LEU A N 1
ATOM 636 C CA . LEU A 1 99 ? -10.842 3.500 8.679 1.00 96.25 99 LEU A CA 1
ATOM 637 C C . LEU A 1 99 ? -11.120 5.012 8.815 1.00 96.25 99 LEU A C 1
ATOM 639 O O . LEU A 1 99 ? -10.361 5.823 8.281 1.00 96.25 99 LEU A O 1
ATOM 643 N N . GLY A 1 100 ? -12.178 5.417 9.523 1.00 96.44 100 GLY A N 1
ATOM 644 C CA . GLY A 1 100 ? -12.610 6.807 9.628 1.00 96.44 100 GLY A CA 1
ATOM 645 C C . GLY A 1 100 ? -13.247 7.307 8.327 1.00 96.44 100 GLY A C 1
ATOM 646 O O . GLY A 1 100 ? -14.166 6.691 7.795 1.00 96.44 100 GLY A O 1
ATOM 647 N N . SER A 1 101 ? -12.781 8.445 7.808 1.00 97.56 101 SER A N 1
ATOM 648 C CA . SER A 1 101 ? -13.294 9.053 6.568 1.00 97.56 101 SER A CA 1
ATOM 649 C C . SER A 1 101 ? -12.690 8.496 5.272 1.00 97.56 101 SER A C 1
ATOM 651 O O . SER A 1 101 ? -13.092 8.935 4.195 1.00 97.56 101 SER A O 1
ATOM 653 N N . CYS A 1 102 ? -11.748 7.553 5.359 1.00 97.50 102 CYS A N 1
ATOM 654 C CA . CYS A 1 102 ? -11.133 6.897 4.204 1.00 97.50 102 CYS A CA 1
ATOM 655 C C . CYS A 1 102 ? -11.765 5.520 3.940 1.00 97.50 102 CYS A C 1
ATOM 657 O O . CYS A 1 102 ? -12.288 4.880 4.848 1.00 97.50 102 CYS A O 1
ATOM 659 N N . SER A 1 103 ? -11.705 5.059 2.693 1.00 95.50 103 SER A N 1
ATOM 660 C CA . SER A 1 103 ? -12.399 3.869 2.194 1.00 95.50 103 SER A CA 1
ATOM 661 C C . SER A 1 103 ? -11.464 2.800 1.624 1.00 95.50 103 SER A C 1
ATOM 663 O O . SER A 1 103 ? -11.725 1.610 1.818 1.00 95.50 103 SER A O 1
ATOM 665 N N . ASP A 1 104 ? -10.373 3.195 0.957 1.00 96.38 104 ASP A N 1
ATOM 666 C CA . ASP A 1 104 ? -9.487 2.266 0.244 1.00 96.38 104 ASP A CA 1
ATOM 667 C C . ASP A 1 104 ? -7.993 2.559 0.476 1.00 96.38 104 ASP A C 1
ATOM 669 O O . ASP A 1 104 ? -7.406 3.387 -0.227 1.00 96.38 104 ASP A O 1
ATOM 673 N N . PRO A 1 105 ? -7.356 1.855 1.433 1.00 97.31 105 PRO A N 1
ATOM 674 C CA . PRO A 1 105 ? -5.933 1.985 1.719 1.00 97.31 105 PRO A CA 1
ATOM 675 C C . PRO A 1 105 ? -5.044 1.141 0.795 1.00 97.31 105 PRO A C 1
ATOM 677 O O . PRO A 1 105 ? -3.836 1.102 1.010 1.00 97.31 105 PRO A O 1
ATOM 680 N N . THR A 1 106 ? -5.590 0.401 -0.176 1.00 98.25 106 THR A N 1
ATOM 681 C CA . THR A 1 106 ? -4.805 -0.602 -0.914 1.00 98.25 106 THR A CA 1
ATOM 682 C C . THR A 1 106 ? -3.747 0.017 -1.828 1.00 98.25 106 THR A C 1
ATOM 684 O O . THR A 1 106 ? -3.818 1.176 -2.244 1.00 98.25 106 THR A O 1
ATOM 687 N N . ILE A 1 107 ? -2.729 -0.779 -2.152 1.00 98.56 107 ILE A N 1
ATOM 688 C CA . ILE A 1 107 ? -1.588 -0.406 -2.987 1.00 98.56 107 ILE A CA 1
ATOM 689 C C . ILE A 1 107 ? -1.626 -1.233 -4.269 1.00 98.56 107 ILE A C 1
ATOM 691 O O . ILE A 1 107 ? -1.745 -2.457 -4.227 1.00 98.56 107 ILE A O 1
ATOM 695 N N . LYS A 1 108 ? -1.445 -0.575 -5.417 1.00 98.00 108 LYS A N 1
ATOM 696 C CA . LYS A 1 108 ? -1.191 -1.241 -6.702 1.00 98.00 108 LYS A CA 1
ATOM 697 C C . LYS A 1 108 ? 0.296 -1.200 -7.043 1.00 98.00 108 LYS A C 1
ATOM 699 O O . LYS A 1 108 ? 0.984 -0.227 -6.730 1.00 98.00 108 LYS A O 1
ATOM 704 N N . PHE A 1 109 ? 0.778 -2.261 -7.685 1.00 98.69 109 PHE A N 1
ATOM 705 C CA . PHE A 1 109 ? 2.167 -2.408 -8.117 1.00 98.69 109 PHE A CA 1
ATOM 706 C C . PHE A 1 109 ? 2.239 -2.763 -9.604 1.00 98.69 109 PHE A C 1
ATOM 708 O O . PHE A 1 109 ? 1.437 -3.555 -10.097 1.00 98.69 109 PHE A O 1
ATOM 715 N N . GLY A 1 110 ? 3.207 -2.195 -10.320 1.00 97.62 110 GLY A N 1
ATOM 716 C CA . GLY A 1 110 ? 3.411 -2.483 -11.738 1.00 97.62 110 GLY A CA 1
ATOM 717 C C . GLY A 1 110 ? 4.485 -1.618 -12.388 1.00 97.62 110 GLY A C 1
ATOM 718 O O . GLY A 1 110 ? 5.005 -0.683 -11.782 1.00 97.62 110 GLY A O 1
ATOM 719 N N . VAL A 1 111 ? 4.821 -1.947 -13.634 1.00 95.88 111 VAL A N 1
ATOM 720 C CA . VAL A 1 111 ? 5.730 -1.169 -14.497 1.00 95.88 111 VAL A CA 1
ATOM 721 C C . VAL A 1 111 ? 4.973 -0.054 -15.225 1.00 95.88 111 VAL A C 1
ATOM 723 O O . VAL A 1 111 ? 3.760 -0.143 -15.405 1.00 95.88 111 VAL A O 1
ATOM 726 N N . GLY A 1 112 ? 5.665 1.004 -15.660 1.00 94.31 112 GLY A N 1
ATOM 727 C CA . GLY A 1 112 ? 5.062 2.074 -16.471 1.00 94.31 112 GLY A CA 1
ATOM 728 C C . GLY A 1 112 ? 4.154 3.052 -15.712 1.00 94.31 112 GLY A C 1
ATOM 729 O O . GLY A 1 112 ? 3.672 4.020 -16.304 1.00 94.31 112 GLY A O 1
ATOM 730 N N . ILE A 1 113 ? 3.933 2.847 -14.409 1.00 96.31 113 ILE A N 1
ATOM 731 C CA . ILE A 1 113 ? 3.163 3.758 -13.551 1.00 96.31 113 ILE A CA 1
ATOM 732 C C . ILE A 1 113 ? 3.828 5.143 -13.575 1.00 96.31 113 ILE A C 1
ATOM 734 O O . ILE A 1 113 ? 5.040 5.260 -13.410 1.00 96.31 113 ILE A O 1
ATOM 738 N N . GLU A 1 114 ? 3.041 6.192 -13.840 1.00 95.00 114 GLU A N 1
ATOM 739 C CA . GLU A 1 114 ? 3.522 7.572 -14.063 1.00 95.00 114 GLU A CA 1
ATOM 740 C C . GLU A 1 114 ? 4.604 7.704 -15.165 1.00 95.00 114 GLU A C 1
ATOM 742 O O . GLU A 1 114 ? 5.381 8.656 -15.168 1.00 95.00 114 GLU A O 1
ATOM 747 N N . GLY A 1 115 ? 4.672 6.758 -16.112 1.00 93.69 115 GLY A N 1
ATOM 748 C CA . GLY A 1 115 ? 5.670 6.743 -17.190 1.00 93.69 115 GLY A CA 1
ATOM 749 C C . GLY A 1 115 ? 7.067 6.271 -16.764 1.00 93.69 115 GLY A C 1
ATOM 750 O O . GLY A 1 115 ? 8.032 6.468 -17.504 1.00 93.69 115 GLY A O 1
ATOM 751 N N . ARG A 1 116 ? 7.195 5.668 -15.577 1.00 93.56 116 ARG A N 1
ATOM 752 C CA . ARG A 1 116 ? 8.467 5.185 -15.021 1.00 93.56 116 ARG A CA 1
ATOM 753 C C . ARG A 1 116 ? 8.941 3.879 -15.664 1.00 93.56 116 ARG A C 1
ATOM 755 O O . ARG A 1 116 ? 8.146 3.125 -16.223 1.00 93.56 116 ARG A O 1
ATOM 762 N N . LYS A 1 117 ? 10.252 3.619 -15.598 1.00 93.38 117 LYS A N 1
ATOM 763 C CA . LYS A 1 117 ? 10.876 2.409 -16.173 1.00 93.38 117 LYS A CA 1
ATOM 764 C C . LYS A 1 117 ? 10.863 1.244 -15.195 1.00 93.38 117 LYS A C 1
ATOM 766 O O . LYS A 1 117 ? 10.684 0.098 -15.596 1.00 93.38 117 LYS A O 1
ATOM 771 N N . GLU A 1 118 ? 11.079 1.564 -13.928 1.00 95.38 118 GLU A N 1
ATOM 772 C CA . GLU A 1 118 ? 10.997 0.633 -12.821 1.00 95.38 118 GLU A CA 1
ATOM 773 C C . GLU A 1 118 ? 9.571 0.112 -12.615 1.00 95.38 118 GLU A C 1
ATOM 775 O O . GLU A 1 118 ? 8.583 0.721 -13.035 1.00 95.38 118 GLU A O 1
ATOM 780 N N . SER A 1 119 ? 9.459 -0.997 -11.888 1.00 97.94 119 SER A N 1
ATOM 781 C CA . SER A 1 119 ? 8.208 -1.324 -11.211 1.00 97.94 119 SER A CA 1
ATOM 782 C C . SER A 1 119 ? 8.070 -0.467 -9.954 1.00 97.94 119 SER A C 1
ATOM 784 O O . SER A 1 119 ? 9.017 -0.383 -9.165 1.00 97.94 119 SER A O 1
ATOM 786 N N . SER A 1 120 ? 6.905 0.131 -9.729 1.00 98.38 120 SER A N 1
ATOM 787 C CA . SER A 1 120 ? 6.650 0.989 -8.572 1.00 98.38 120 SER A CA 1
ATOM 788 C C . SER A 1 120 ? 5.327 0.667 -7.875 1.00 98.38 120 SER A C 1
ATOM 790 O O . SER A 1 120 ? 4.441 0.015 -8.423 1.00 98.38 120 SER A O 1
ATOM 792 N N . PHE A 1 121 ? 5.230 1.116 -6.626 1.00 98.81 121 PHE A N 1
ATOM 793 C CA . PHE A 1 121 ? 4.050 1.082 -5.770 1.00 98.81 121 PHE A CA 1
ATOM 794 C C . PHE A 1 121 ? 3.362 2.446 -5.800 1.00 98.81 121 PHE A C 1
ATOM 796 O O . PHE A 1 121 ? 4.042 3.473 -5.827 1.00 98.81 121 PHE A O 1
ATOM 803 N N . ILE A 1 122 ? 2.034 2.476 -5.730 1.00 98.69 122 ILE A N 1
ATOM 804 C CA . ILE A 1 122 ? 1.236 3.702 -5.587 1.00 98.69 122 ILE A CA 1
ATOM 805 C C . ILE A 1 122 ? -0.103 3.361 -4.904 1.00 98.69 122 ILE A C 1
ATOM 807 O O . ILE A 1 122 ? -0.593 2.242 -5.102 1.00 98.69 122 ILE A O 1
ATOM 811 N N . PRO A 1 123 ? -0.721 4.259 -4.111 1.00 98.56 123 PRO A N 1
ATOM 812 C CA . PRO A 1 123 ? -2.050 4.007 -3.560 1.00 98.56 123 PRO A CA 1
ATOM 813 C C . PRO A 1 123 ? -3.091 3.779 -4.661 1.00 98.56 123 PRO A C 1
ATOM 815 O O . PRO A 1 123 ? -2.998 4.324 -5.768 1.00 98.56 123 PRO A O 1
ATOM 818 N N . ASN A 1 124 ? -4.097 2.960 -4.371 1.00 97.62 124 ASN A N 1
ATOM 819 C CA . ASN A 1 124 ? -5.172 2.698 -5.312 1.00 97.62 124 ASN A CA 1
ATOM 820 C C . ASN A 1 124 ? -6.123 3.903 -5.400 1.00 97.62 124 ASN A C 1
ATOM 822 O O . ASN A 1 124 ? -6.331 4.424 -6.503 1.00 97.62 124 ASN A O 1
ATOM 826 N N . ASN A 1 125 ? -6.589 4.402 -4.248 1.00 97.69 125 ASN A N 1
ATOM 827 C CA . ASN A 1 125 ? -7.411 5.605 -4.121 1.00 97.69 125 ASN A CA 1
ATOM 828 C C . ASN A 1 125 ? -6.569 6.877 -3.900 1.00 97.69 125 ASN A C 1
ATOM 830 O O . ASN A 1 125 ? -6.277 7.284 -2.777 1.00 97.69 125 ASN A O 1
ATOM 834 N N . LEU A 1 126 ? -6.237 7.554 -5.000 1.00 97.50 126 LEU A N 1
ATOM 835 C CA . LEU A 1 126 ? -5.488 8.818 -4.997 1.00 97.50 126 LEU A CA 1
ATOM 836 C C . LEU A 1 126 ? -6.302 10.056 -4.563 1.00 97.50 126 LEU A C 1
ATOM 838 O O . LEU A 1 126 ? -5.735 11.144 -4.522 1.00 97.50 126 LEU A O 1
ATOM 842 N N . GLN A 1 127 ? -7.601 9.937 -4.255 1.00 97.88 127 GLN A N 1
ATOM 843 C CA . GLN A 1 127 ? -8.378 11.056 -3.691 1.00 97.88 127 GLN A CA 1
ATOM 844 C C . GLN A 1 127 ? -8.145 11.181 -2.180 1.00 97.88 127 GLN A C 1
ATOM 846 O O . GLN A 1 127 ? -7.976 12.282 -1.665 1.00 97.88 127 GLN A O 1
ATOM 851 N N . GLU A 1 128 ? -8.097 10.044 -1.485 1.00 97.25 128 GLU A N 1
ATOM 852 C CA . GLU A 1 128 ? -7.808 9.954 -0.049 1.00 97.25 128 GLU A CA 1
ATOM 853 C C . GLU A 1 128 ? -6.296 9.909 0.211 1.00 97.25 128 GLU A C 1
ATOM 855 O O . GLU A 1 128 ? -5.774 10.632 1.058 1.00 97.25 128 GLU A O 1
ATOM 860 N N . PHE A 1 129 ? -5.578 9.100 -0.574 1.00 98.25 129 PHE A N 1
ATOM 861 C CA . PHE A 1 129 ? -4.152 8.827 -0.426 1.00 98.25 129 PHE A CA 1
ATOM 862 C C . PHE A 1 129 ? -3.367 9.432 -1.598 1.00 98.25 129 PHE A C 1
ATOM 864 O O . PHE A 1 129 ? -2.719 8.726 -2.369 1.00 98.25 129 PHE A O 1
ATOM 871 N N . ASN A 1 130 ? -3.440 10.756 -1.756 1.00 97.31 130 ASN A N 1
ATOM 872 C CA . ASN A 1 130 ? -2.773 11.477 -2.844 1.00 97.31 130 ASN A CA 1
ATOM 873 C C . ASN A 1 130 ? -1.239 11.515 -2.673 1.00 97.31 130 ASN A C 1
ATOM 875 O O . ASN A 1 130 ? -0.677 12.479 -2.150 1.00 97.31 130 ASN A O 1
ATOM 879 N N . HIS A 1 131 ? -0.563 10.461 -3.130 1.00 97.62 131 HIS A N 1
ATOM 880 C CA . HIS A 1 131 ? 0.892 10.356 -3.186 1.00 97.62 131 HIS A CA 1
ATOM 881 C C . HIS A 1 131 ? 1.310 9.710 -4.512 1.00 97.62 131 HIS A C 1
ATOM 883 O O . HIS A 1 131 ? 0.728 8.709 -4.928 1.00 97.62 131 HIS A O 1
ATOM 889 N N . GLY A 1 132 ? 2.331 10.270 -5.169 1.00 97.56 132 GLY A N 1
ATOM 890 C CA . GLY A 1 132 ? 2.883 9.706 -6.405 1.00 97.56 132 GLY A CA 1
ATOM 891 C C . GLY A 1 132 ? 3.563 8.351 -6.182 1.00 97.56 132 GLY A C 1
ATOM 892 O O . GLY A 1 132 ? 3.777 7.922 -5.046 1.00 97.56 132 GLY A O 1
ATOM 893 N N . SER A 1 133 ? 3.935 7.654 -7.251 1.00 97.88 133 SER A N 1
ATOM 894 C CA . SER A 1 133 ? 4.511 6.312 -7.106 1.00 97.88 133 SER A CA 1
ATOM 895 C C . SER A 1 133 ? 5.934 6.309 -6.518 1.00 97.88 133 SER A C 1
ATOM 897 O O . SER A 1 133 ? 6.663 7.308 -6.550 1.00 97.88 133 SER A O 1
ATOM 899 N N . ALA A 1 134 ? 6.360 5.168 -5.978 1.00 98.06 134 ALA A N 1
ATOM 900 C CA . ALA A 1 134 ? 7.714 4.953 -5.470 1.00 98.06 134 ALA A CA 1
ATOM 901 C C . ALA A 1 134 ? 8.191 3.520 -5.744 1.00 98.06 134 ALA A C 1
ATOM 903 O O . ALA A 1 134 ? 7.421 2.575 -5.622 1.00 98.06 134 ALA A O 1
ATOM 904 N N . GLN A 1 135 ? 9.476 3.330 -6.058 1.00 97.19 135 GLN A N 1
ATOM 905 C CA . GLN A 1 135 ? 10.071 1.992 -6.244 1.00 97.19 135 GLN A CA 1
ATOM 906 C C . GLN A 1 135 ? 10.176 1.194 -4.924 1.00 97.19 135 GLN A C 1
ATOM 908 O O . GLN A 1 135 ? 10.358 -0.019 -4.942 1.00 97.19 135 GLN A O 1
ATOM 913 N N . ASN A 1 136 ? 10.090 1.869 -3.772 1.00 97.88 136 ASN A N 1
ATOM 914 C CA . ASN A 1 136 ? 10.186 1.266 -2.443 1.00 97.88 136 ASN A CA 1
ATOM 915 C C . ASN A 1 136 ? 8.817 1.310 -1.745 1.00 97.88 136 ASN A C 1
ATOM 917 O O . ASN A 1 136 ? 8.304 2.400 -1.478 1.00 97.88 136 ASN A O 1
ATOM 921 N N . SER A 1 137 ? 8.254 0.140 -1.424 1.00 98.38 137 SER A N 1
ATOM 922 C CA . SER A 1 137 ? 6.939 0.005 -0.785 1.00 98.38 137 SER A CA 1
ATOM 923 C C . SER A 1 137 ? 6.857 0.762 0.536 1.00 98.38 137 SER A C 1
ATOM 925 O O . SER A 1 137 ? 5.820 1.355 0.819 1.00 98.38 137 SER A O 1
ATOM 927 N N . ALA A 1 138 ? 7.959 0.817 1.295 1.00 98.56 138 ALA A N 1
ATOM 928 C CA . ALA A 1 138 ? 8.029 1.452 2.608 1.00 98.56 138 ALA A CA 1
ATOM 929 C C . ALA A 1 138 ? 7.606 2.930 2.597 1.00 98.56 138 ALA A C 1
ATOM 931 O O . ALA A 1 138 ? 7.104 3.418 3.603 1.00 98.56 138 ALA A O 1
ATOM 932 N N . ILE A 1 139 ? 7.779 3.640 1.475 1.00 98.50 139 ILE A N 1
ATOM 933 C CA . ILE A 1 139 ? 7.339 5.037 1.336 1.00 98.50 139 ILE A CA 1
ATOM 934 C C . ILE A 1 139 ? 5.808 5.105 1.263 1.00 98.50 139 ILE A C 1
ATOM 936 O O . ILE A 1 139 ? 5.187 5.884 1.981 1.00 98.50 139 ILE A O 1
ATOM 940 N N . ILE A 1 140 ? 5.198 4.258 0.430 1.00 98.62 140 ILE A N 1
ATOM 941 C CA . ILE A 1 140 ? 3.749 4.251 0.199 1.00 98.62 140 ILE A CA 1
ATOM 942 C C . ILE A 1 140 ? 3.003 3.706 1.423 1.00 98.62 140 ILE A C 1
ATOM 944 O O . ILE A 1 140 ? 2.041 4.319 1.879 1.00 98.62 140 ILE A O 1
ATOM 948 N N . THR A 1 141 ? 3.477 2.601 2.005 1.00 98.75 141 THR A N 1
ATOM 949 C CA . THR A 1 141 ? 2.883 2.003 3.212 1.00 98.75 141 THR A CA 1
ATOM 950 C C . THR A 1 141 ? 3.002 2.924 4.426 1.00 98.75 141 THR A C 1
ATOM 952 O O . THR A 1 141 ? 2.050 3.038 5.194 1.00 98.75 141 THR A O 1
ATOM 955 N N . GLN A 1 142 ? 4.128 3.632 4.593 1.00 98.81 142 GLN A N 1
ATOM 956 C CA . GLN A 1 142 ? 4.274 4.641 5.645 1.00 98.81 142 GLN A CA 1
ATOM 957 C C . GLN A 1 142 ? 3.296 5.805 5.436 1.00 98.81 142 GLN A C 1
ATOM 959 O O . GLN A 1 142 ? 2.558 6.136 6.360 1.00 98.81 142 GLN A O 1
ATOM 964 N N . PHE A 1 143 ? 3.225 6.361 4.221 1.00 98.75 143 PHE A N 1
ATOM 965 C CA . PHE A 1 143 ? 2.306 7.453 3.891 1.00 98.75 143 PHE A CA 1
ATOM 966 C C . PHE A 1 143 ? 0.833 7.099 4.165 1.00 98.75 143 PHE A C 1
ATOM 968 O O . PHE A 1 143 ? 0.103 7.915 4.729 1.00 98.75 143 PHE A O 1
ATOM 975 N N . ILE A 1 144 ? 0.389 5.886 3.819 1.00 98.75 144 ILE A N 1
ATOM 976 C CA . ILE A 1 144 ? -0.986 5.426 4.086 1.00 98.75 144 ILE A CA 1
ATOM 977 C C . ILE A 1 144 ? -1.265 5.372 5.596 1.00 98.75 144 ILE A C 1
ATOM 979 O O . ILE A 1 144 ? -2.273 5.921 6.047 1.00 98.75 144 ILE A O 1
ATOM 983 N N . CYS A 1 145 ? -0.351 4.816 6.401 1.00 98.62 145 CYS A N 1
ATOM 984 C CA . CYS A 1 145 ? -0.526 4.781 7.858 1.00 98.62 145 CYS A CA 1
ATOM 985 C C . CYS A 1 145 ? -0.456 6.175 8.507 1.00 98.62 145 CYS A C 1
ATOM 987 O O . CYS A 1 145 ? -1.166 6.435 9.478 1.00 98.62 145 CYS A O 1
ATOM 989 N N . ASP A 1 146 ? 0.339 7.099 7.963 1.00 98.75 146 ASP A N 1
ATOM 990 C CA . ASP A 1 146 ? 0.337 8.493 8.414 1.00 98.75 146 ASP A CA 1
ATOM 991 C C . ASP A 1 146 ? -0.968 9.203 8.018 1.00 98.75 146 ASP A C 1
ATOM 993 O O . ASP A 1 146 ? -1.504 9.997 8.793 1.00 98.75 146 ASP A O 1
ATOM 997 N N . THR A 1 147 ? -1.536 8.890 6.852 1.00 98.69 147 THR A N 1
ATOM 998 C CA . THR A 1 147 ? -2.815 9.446 6.382 1.00 98.69 147 THR A CA 1
ATOM 999 C C . THR A 1 147 ? -3.986 8.964 7.246 1.00 98.69 147 THR A C 1
ATOM 1001 O O . THR A 1 147 ? -4.865 9.767 7.562 1.00 98.69 147 THR A O 1
ATOM 1004 N N . PHE A 1 148 ? -3.963 7.717 7.736 1.00 98.44 148 PHE A N 1
ATOM 1005 C CA . PHE A 1 148 ? -4.932 7.202 8.719 1.00 98.44 148 PHE A CA 1
ATOM 1006 C C . PHE A 1 148 ? -5.028 8.087 9.974 1.00 98.44 148 PHE A C 1
ATOM 1008 O O . PHE A 1 148 ? -6.125 8.486 10.373 1.00 98.44 148 PHE A O 1
ATOM 1015 N N . VAL A 1 149 ? -3.882 8.439 10.568 1.00 98.25 149 VAL A N 1
ATOM 1016 C CA . VAL A 1 149 ? -3.799 9.265 11.789 1.00 98.25 149 VAL A CA 1
ATOM 1017 C C . VAL A 1 149 ? -4.119 10.738 11.497 1.00 98.25 149 VAL A C 1
ATOM 1019 O O . VAL A 1 149 ? -4.877 11.400 12.220 1.00 98.25 149 VAL A O 1
ATOM 1022 N N . ASN A 1 150 ? -3.526 11.280 10.432 1.00 98.19 150 ASN A N 1
ATOM 1023 C CA . ASN A 1 150 ? -3.537 12.715 10.162 1.00 98.19 150 ASN A CA 1
ATOM 1024 C C . ASN A 1 150 ? -4.816 13.183 9.460 1.00 98.19 150 ASN A C 1
ATOM 1026 O O . ASN A 1 150 ? -5.366 14.209 9.865 1.00 98.19 150 ASN A O 1
ATOM 1030 N N . SER A 1 151 ? -5.332 12.418 8.498 1.00 98.06 151 SER A N 1
ATOM 1031 C CA . SER A 1 151 ? -6.448 12.823 7.630 1.00 98.06 151 SER A CA 1
ATOM 1032 C C . SER A 1 151 ? -7.713 12.001 7.871 1.00 98.06 151 SER A C 1
ATOM 1034 O O . SER A 1 151 ? -8.761 12.584 8.139 1.00 98.06 151 SER A O 1
ATOM 1036 N N . CYS A 1 152 ? -7.619 10.667 7.831 1.00 97.88 152 CYS A N 1
ATOM 1037 C CA . CYS A 1 152 ? -8.792 9.789 7.889 1.00 97.88 152 CYS A CA 1
ATOM 1038 C C . CYS A 1 152 ? -9.477 9.788 9.264 1.00 97.88 152 CYS A C 1
ATOM 1040 O O . CYS A 1 152 ? -10.684 9.594 9.358 1.00 97.88 152 CYS A O 1
ATOM 1042 N N . LYS A 1 153 ? -8.702 9.992 10.339 1.00 97.94 153 LYS A N 1
ATOM 1043 C CA . LYS A 1 153 ? -9.128 9.780 11.737 1.00 97.94 153 LYS A CA 1
ATOM 1044 C C . LYS A 1 153 ? -9.604 8.348 11.980 1.00 97.94 153 LYS A C 1
ATOM 1046 O O . LYS A 1 153 ? -10.613 8.116 12.637 1.00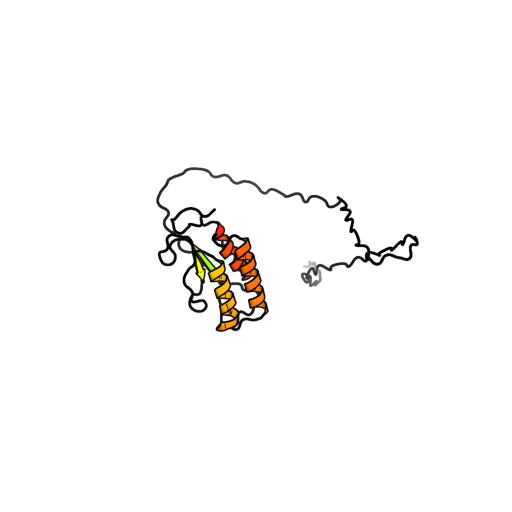 97.94 153 LYS A O 1
ATOM 1051 N N . ALA A 1 154 ? -8.836 7.408 11.436 1.00 98.06 154 ALA A N 1
ATOM 1052 C CA . ALA A 1 154 ? -9.075 5.983 11.569 1.00 98.06 154 ALA A CA 1
ATOM 1053 C C . ALA A 1 154 ? -8.966 5.512 13.030 1.00 98.06 154 ALA A C 1
ATOM 1055 O O . ALA A 1 154 ? -8.255 6.109 13.845 1.00 98.06 154 ALA A O 1
ATOM 1056 N N . SER A 1 155 ? -9.645 4.412 13.347 1.00 97.81 155 SER A N 1
ATOM 1057 C CA . SER A 1 155 ? -9.598 3.781 14.667 1.00 97.81 155 SER A CA 1
ATOM 1058 C C . SER A 1 155 ? -8.195 3.275 15.033 1.00 97.81 155 SER A C 1
ATOM 1060 O O . SER A 1 155 ? -7.367 2.991 14.166 1.00 97.81 155 SER A O 1
ATOM 1062 N N . GLN A 1 156 ? -7.933 3.072 16.331 1.00 97.44 156 GLN A N 1
ATOM 1063 C CA . GLN A 1 156 ? -6.666 2.476 16.783 1.00 97.44 156 GLN A CA 1
ATOM 1064 C C . GLN A 1 156 ? -6.426 1.096 16.143 1.00 97.44 156 GLN A C 1
ATOM 1066 O O . GLN A 1 156 ? -5.312 0.811 15.718 1.00 97.44 156 GLN A O 1
ATOM 1071 N N . ALA A 1 157 ? -7.481 0.292 15.966 1.00 96.44 157 ALA A N 1
ATOM 1072 C CA . ALA A 1 157 ? -7.399 -0.992 15.271 1.00 96.44 157 ALA A CA 1
ATOM 1073 C C . ALA A 1 157 ? -6.935 -0.846 13.808 1.00 96.44 157 ALA A C 1
ATOM 1075 O O . ALA A 1 157 ? -6.137 -1.652 13.339 1.00 96.44 157 ALA A O 1
ATOM 1076 N N . ALA A 1 158 ? -7.370 0.197 13.092 1.00 97.69 158 ALA A N 1
ATOM 1077 C CA . ALA A 1 158 ? -6.887 0.483 11.739 1.00 97.69 158 ALA A CA 1
ATOM 1078 C C . ALA A 1 158 ? -5.413 0.898 11.717 1.00 97.69 158 ALA A C 1
ATOM 1080 O O . ALA A 1 158 ? -4.664 0.473 10.839 1.00 97.69 158 ALA A O 1
ATOM 1081 N N . ILE A 1 159 ? -4.986 1.705 12.691 1.00 97.94 159 ILE A N 1
ATOM 1082 C CA . ILE A 1 159 ? -3.596 2.153 12.834 1.00 97.94 159 ILE A CA 1
ATOM 1083 C C . ILE A 1 159 ? -2.682 0.954 13.143 1.00 97.94 159 ILE A C 1
ATOM 1085 O O . ILE A 1 159 ? -1.646 0.785 12.496 1.00 97.94 159 ILE A O 1
ATOM 1089 N N . ASP A 1 160 ? -3.098 0.076 14.058 1.00 98.19 160 ASP A N 1
ATOM 1090 C CA . ASP A 1 160 ? -2.363 -1.134 14.436 1.00 98.19 160 ASP A CA 1
ATOM 1091 C C . ASP A 1 160 ? -2.313 -2.156 13.288 1.00 98.19 160 ASP A C 1
ATOM 1093 O O . ASP A 1 160 ? -1.259 -2.748 13.032 1.00 98.19 160 ASP A O 1
ATOM 1097 N N . THR A 1 161 ? -3.410 -2.337 12.543 1.00 97.88 161 THR A N 1
ATOM 1098 C CA . THR A 1 161 ? -3.438 -3.162 11.322 1.00 97.88 161 THR A CA 1
ATOM 1099 C C . THR A 1 161 ? -2.550 -2.573 10.231 1.00 97.88 161 THR A C 1
ATOM 1101 O O . THR A 1 161 ? -1.754 -3.305 9.653 1.00 97.88 161 THR A O 1
ATOM 1104 N N . CYS A 1 162 ? -2.583 -1.259 9.987 1.00 98.44 162 CYS A N 1
ATOM 1105 C CA . CYS A 1 162 ? -1.702 -0.618 9.007 1.00 98.44 162 CYS A CA 1
ATOM 1106 C C . CYS A 1 162 ? -0.224 -0.789 9.372 1.00 98.44 162 CYS A C 1
ATOM 1108 O O . CYS A 1 162 ? 0.619 -1.052 8.510 1.00 98.44 162 CYS A O 1
ATOM 1110 N N . LYS A 1 163 ? 0.104 -0.712 10.668 1.00 98.44 163 LYS A N 1
ATOM 1111 C CA . LYS A 1 163 ? 1.465 -0.959 11.138 1.00 98.44 163 LYS A CA 1
ATOM 1112 C C . LYS A 1 163 ? 1.901 -2.406 10.870 1.00 98.44 163 LYS A C 1
ATOM 1114 O O . LYS A 1 163 ? 2.989 -2.604 10.336 1.00 98.44 163 LYS A O 1
ATOM 1119 N N . GLN A 1 164 ? 1.051 -3.393 11.160 1.0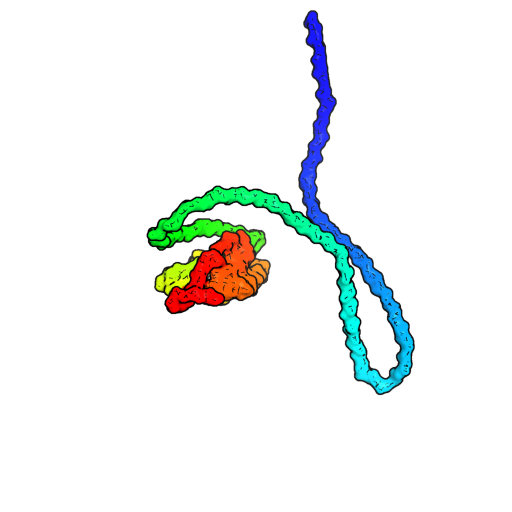0 98.38 164 GLN A N 1
ATOM 1120 C CA . GLN A 1 164 ? 1.302 -4.803 10.825 1.00 98.38 164 GLN A CA 1
ATOM 1121 C C . GLN A 1 164 ? 1.426 -5.023 9.307 1.00 98.38 164 GLN A C 1
ATOM 1123 O O . GLN A 1 164 ? 2.351 -5.696 8.863 1.00 98.38 164 GLN A O 1
ATOM 1128 N N . ALA A 1 165 ? 0.555 -4.400 8.509 1.00 98.38 165 ALA A N 1
ATOM 1129 C CA . ALA A 1 165 ? 0.565 -4.457 7.049 1.00 98.38 165 ALA A CA 1
ATOM 1130 C C . ALA A 1 165 ? 1.883 -3.922 6.465 1.00 98.38 165 ALA A C 1
ATOM 1132 O O . ALA A 1 165 ? 2.469 -4.534 5.574 1.00 98.38 165 ALA A O 1
ATOM 1133 N N . LYS A 1 166 ? 2.393 -2.804 6.998 1.00 98.50 166 LYS A N 1
ATOM 1134 C CA . LYS A 1 166 ? 3.703 -2.242 6.636 1.00 98.50 166 LYS A CA 1
ATOM 1135 C C . LYS A 1 166 ? 4.854 -3.177 7.006 1.00 98.50 166 LYS A C 1
ATOM 1137 O O . LYS A 1 166 ? 5.752 -3.383 6.190 1.00 98.50 166 LYS A O 1
ATOM 1142 N N . ASP A 1 167 ? 4.831 -3.735 8.212 1.00 98.50 167 ASP A N 1
ATOM 1143 C CA . ASP A 1 167 ? 5.893 -4.618 8.698 1.00 98.50 167 ASP A CA 1
ATOM 1144 C C . ASP A 1 167 ? 5.905 -5.946 7.886 1.00 98.50 167 ASP A C 1
ATOM 1146 O O . ASP A 1 167 ? 6.973 -6.439 7.514 1.00 98.50 167 ASP A O 1
ATOM 1150 N N . ALA A 1 168 ? 4.735 -6.452 7.467 1.00 98.50 168 ALA A N 1
ATOM 1151 C CA . ALA A 1 168 ? 4.589 -7.571 6.527 1.00 98.50 168 ALA A CA 1
ATOM 1152 C C . ALA A 1 168 ? 5.048 -7.225 5.093 1.00 98.50 168 ALA A C 1
ATOM 1154 O O . ALA A 1 168 ? 5.766 -8.004 4.463 1.00 98.50 168 ALA A O 1
ATOM 1155 N N . ALA A 1 169 ? 4.705 -6.037 4.586 1.00 98.69 169 ALA A N 1
ATOM 1156 C CA . ALA A 1 169 ? 5.153 -5.542 3.282 1.00 98.69 169 ALA A CA 1
ATOM 1157 C C . ALA A 1 169 ? 6.680 -5.379 3.199 1.00 98.69 169 ALA A C 1
ATOM 1159 O O . ALA A 1 169 ? 7.278 -5.608 2.146 1.00 98.69 169 ALA A O 1
ATOM 1160 N N . ALA A 1 170 ? 7.330 -5.008 4.306 1.00 98.31 170 ALA A N 1
ATOM 1161 C CA . ALA A 1 170 ? 8.786 -4.973 4.396 1.00 98.31 170 ALA A CA 1
ATOM 1162 C C . ALA A 1 170 ? 9.390 -6.389 4.326 1.00 98.31 170 ALA A C 1
ATOM 1164 O O . ALA A 1 170 ? 10.332 -6.612 3.561 1.00 98.31 170 ALA A O 1
ATOM 1165 N N . ALA A 1 171 ? 8.818 -7.350 5.062 1.00 98.44 171 ALA A N 1
ATOM 1166 C CA . ALA A 1 171 ? 9.255 -8.749 5.065 1.00 98.44 171 ALA A CA 1
ATOM 1167 C C . ALA A 1 171 ? 9.089 -9.444 3.697 1.00 98.44 171 ALA A C 1
ATOM 1169 O O . ALA A 1 171 ? 9.941 -10.239 3.307 1.00 98.44 171 ALA A O 1
ATOM 1170 N N . ALA A 1 172 ? 8.048 -9.098 2.933 1.00 98.12 172 ALA A N 1
ATOM 1171 C CA . ALA A 1 172 ? 7.809 -9.607 1.578 1.00 98.12 172 ALA A CA 1
ATOM 1172 C C . ALA A 1 172 ? 8.747 -9.018 0.493 1.00 98.12 172 ALA A C 1
ATOM 1174 O O . ALA A 1 172 ? 8.662 -9.395 -0.678 1.00 98.12 172 ALA A O 1
ATOM 1175 N N . GLY A 1 173 ? 9.671 -8.124 0.869 1.00 97.56 173 GLY A N 1
ATOM 1176 C CA . GLY A 1 173 ? 10.706 -7.573 -0.005 1.00 97.56 173 GLY A CA 1
ATOM 1177 C C . GLY A 1 173 ? 10.297 -6.247 -0.644 1.00 97.56 173 GLY A C 1
ATOM 1178 O O . GLY A 1 173 ? 9.625 -6.211 -1.671 1.00 97.56 173 GLY A O 1
ATOM 1179 N N . ALA A 1 174 ? 10.785 -5.140 -0.080 1.00 96.06 174 ALA A N 1
ATOM 1180 C CA . ALA A 1 174 ? 10.279 -3.781 -0.312 1.00 96.06 174 ALA A CA 1
ATOM 1181 C C . ALA A 1 174 ? 10.386 -3.194 -1.746 1.00 96.06 174 ALA A C 1
ATOM 1183 O O . ALA A 1 174 ? 10.015 -2.043 -1.958 1.00 96.06 174 ALA A O 1
ATOM 1184 N N . LYS A 1 175 ? 10.876 -3.952 -2.736 1.00 97.31 175 LYS A N 1
ATOM 1185 C CA . LYS A 1 175 ? 10.883 -3.588 -4.170 1.00 97.31 175 LYS A CA 1
ATOM 1186 C C . LYS A 1 175 ? 10.080 -4.555 -5.061 1.00 97.31 175 LYS A C 1
ATOM 1188 O O . LYS A 1 175 ? 10.117 -4.427 -6.280 1.00 97.31 175 LYS A O 1
ATOM 1193 N N . LYS A 1 176 ? 9.391 -5.546 -4.482 1.00 97.94 176 LYS A N 1
ATOM 1194 C CA . LYS A 1 176 ? 8.700 -6.634 -5.197 1.00 97.94 176 LYS A CA 1
ATOM 1195 C C . LYS A 1 176 ? 7.193 -6.569 -4.971 1.00 97.94 176 LYS A C 1
ATOM 1197 O O . LYS A 1 176 ? 6.755 -6.195 -3.887 1.00 97.94 176 LYS A O 1
ATOM 1202 N N . GLY A 1 177 ? 6.397 -6.995 -5.952 1.00 98.25 177 GLY A N 1
ATOM 1203 C CA . GLY A 1 177 ? 4.932 -6.920 -5.873 1.00 98.25 177 GLY A CA 1
ATOM 1204 C C . GLY A 1 177 ? 4.320 -7.649 -4.671 1.00 98.25 177 GLY A C 1
ATOM 1205 O O . GLY A 1 177 ? 3.328 -7.179 -4.123 1.00 98.25 177 GLY A O 1
ATOM 1206 N N . ALA A 1 178 ? 4.989 -8.689 -4.163 1.00 98.56 178 ALA A N 1
ATOM 1207 C CA . ALA A 1 178 ? 4.632 -9.366 -2.915 1.00 98.56 178 ALA A CA 1
ATOM 1208 C C . ALA A 1 178 ? 4.500 -8.414 -1.703 1.00 98.56 178 ALA A C 1
ATOM 1210 O O . ALA A 1 178 ? 3.725 -8.692 -0.793 1.00 98.56 178 ALA A O 1
ATOM 1211 N N . ALA A 1 179 ? 5.199 -7.271 -1.691 1.00 98.69 179 ALA A N 1
ATOM 1212 C CA . ALA A 1 179 ? 5.033 -6.242 -0.666 1.00 98.69 179 ALA A CA 1
ATOM 1213 C C . ALA A 1 179 ? 3.680 -5.512 -0.749 1.00 98.69 179 ALA A C 1
ATOM 1215 O O . ALA A 1 179 ? 3.133 -5.135 0.283 1.00 98.69 179 ALA A O 1
ATOM 1216 N N . ALA A 1 180 ? 3.124 -5.334 -1.952 1.00 98.75 180 ALA A N 1
ATOM 1217 C CA . ALA A 1 180 ? 1.760 -4.836 -2.118 1.00 98.75 180 ALA A CA 1
ATOM 1218 C C . ALA A 1 180 ? 0.746 -5.915 -1.714 1.00 98.75 180 ALA A C 1
ATOM 1220 O O . ALA A 1 180 ? -0.177 -5.615 -0.968 1.00 98.75 180 ALA A O 1
ATOM 1221 N N . ASP A 1 181 ? 0.961 -7.173 -2.114 1.00 98.75 181 ASP A N 1
ATOM 1222 C CA . ASP A 1 181 ? 0.075 -8.287 -1.742 1.00 98.75 181 ASP A CA 1
ATOM 1223 C C . ASP A 1 181 ? -0.004 -8.485 -0.221 1.00 98.75 181 ASP A C 1
ATOM 1225 O O . ASP A 1 181 ? -1.097 -8.598 0.330 1.00 98.75 181 ASP A O 1
ATOM 1229 N N . ALA A 1 182 ? 1.137 -8.454 0.475 1.00 98.62 182 ALA A N 1
ATOM 1230 C CA . ALA A 1 182 ? 1.199 -8.560 1.932 1.00 98.62 182 ALA A CA 1
ATOM 1231 C C . ALA A 1 182 ? 0.528 -7.374 2.649 1.00 98.62 182 ALA A C 1
ATOM 1233 O O . ALA A 1 182 ? -0.078 -7.564 3.703 1.00 98.62 182 ALA A O 1
ATOM 1234 N N . PHE A 1 183 ? 0.601 -6.164 2.080 1.00 98.69 183 PHE A N 1
ATOM 1235 C CA . PHE A 1 183 ? -0.101 -4.996 2.618 1.00 98.69 183 PHE A CA 1
ATOM 1236 C C . PHE A 1 183 ? -1.617 -5.099 2.399 1.00 98.69 183 PHE A C 1
ATOM 1238 O O . PHE A 1 183 ? -2.395 -4.944 3.336 1.00 98.69 183 PHE A O 1
ATOM 1245 N N . ASN A 1 184 ? -2.038 -5.406 1.171 1.00 98.38 184 ASN A N 1
ATOM 1246 C CA . ASN A 1 184 ? -3.439 -5.490 0.761 1.00 98.38 184 ASN A CA 1
ATOM 1247 C C . ASN A 1 184 ? -4.196 -6.600 1.504 1.00 98.38 184 ASN A C 1
ATOM 1249 O O . ASN A 1 184 ? -5.346 -6.405 1.903 1.00 98.38 184 ASN A O 1
ATOM 1253 N N . LEU A 1 185 ? -3.535 -7.734 1.760 1.00 97.25 185 LEU A N 1
ATOM 1254 C CA . LEU A 1 185 ? -4.112 -8.868 2.480 1.00 97.25 185 LEU A CA 1
ATOM 1255 C C . LEU A 1 185 ? -4.501 -8.514 3.925 1.00 97.25 185 LEU A C 1
ATOM 1257 O O . LEU A 1 185 ? -5.507 -9.019 4.421 1.00 97.25 185 LEU A O 1
ATOM 1261 N N . ALA A 1 186 ? -3.772 -7.604 4.581 1.00 96.50 186 ALA A N 1
ATOM 1262 C CA . ALA A 1 186 ? -4.119 -7.112 5.919 1.00 96.50 186 ALA A CA 1
ATOM 1263 C C . ALA A 1 186 ? -5.417 -6.275 5.943 1.00 96.50 186 ALA A C 1
ATOM 1265 O O . ALA A 1 186 ? -6.046 -6.149 6.991 1.00 96.50 186 ALA A O 1
ATOM 1266 N N . PHE A 1 187 ? -5.844 -5.759 4.786 1.00 95.81 187 PHE A N 1
ATOM 1267 C CA . PHE A 1 187 ? -7.129 -5.086 4.559 1.00 95.81 187 PHE A CA 1
ATOM 1268 C C . PHE A 1 187 ? -8.123 -5.977 3.783 1.00 95.81 187 PHE A C 1
ATOM 1270 O O . PHE A 1 187 ? -9.064 -5.487 3.160 1.00 95.81 187 PHE A O 1
ATOM 1277 N N . GLY A 1 188 ? -7.906 -7.298 3.807 1.00 94.44 188 GLY A N 1
ATOM 1278 C CA . GLY A 1 188 ? -8.797 -8.305 3.227 1.00 94.44 188 GLY A CA 1
ATOM 1279 C C . GLY A 1 188 ? -8.789 -8.400 1.699 1.00 94.44 188 GLY A C 1
ATOM 1280 O O . GLY A 1 188 ? -9.646 -9.082 1.138 1.00 94.44 188 GLY A O 1
ATOM 1281 N N . VAL A 1 189 ? -7.840 -7.758 1.007 1.00 95.44 189 VAL A N 1
ATOM 1282 C CA . VAL A 1 189 ? -7.734 -7.814 -0.459 1.00 95.44 189 VAL A CA 1
ATOM 1283 C C . VAL A 1 189 ? -6.601 -8.738 -0.886 1.00 95.44 189 VAL A C 1
ATOM 1285 O O . VAL A 1 189 ? -5.421 -8.417 -0.768 1.00 95.44 189 VAL A O 1
ATOM 1288 N N . GLN A 1 190 ? -6.968 -9.884 -1.453 1.00 96.38 190 GLN A N 1
ATOM 1289 C CA . GLN A 1 190 ? -6.028 -10.767 -2.135 1.00 96.38 190 GLN A CA 1
ATOM 1290 C C . GLN A 1 190 ? -5.645 -10.158 -3.496 1.00 96.38 190 GLN A C 1
ATOM 1292 O O . GLN A 1 190 ? -6.461 -10.129 -4.417 1.00 96.38 190 GLN A O 1
ATOM 1297 N N . THR A 1 191 ? -4.399 -9.710 -3.642 1.00 97.50 191 THR A N 1
ATOM 1298 C CA . THR A 1 191 ? -3.789 -9.393 -4.946 1.00 97.50 191 THR A CA 1
ATOM 1299 C C . THR A 1 191 ? -2.706 -10.418 -5.312 1.00 97.50 191 THR A C 1
ATOM 1301 O O . THR A 1 191 ? -2.381 -11.299 -4.514 1.00 97.50 191 THR A O 1
ATOM 1304 N N . ASN A 1 192 ? -2.206 -10.361 -6.552 1.00 98.00 192 ASN A N 1
ATOM 1305 C CA . ASN A 1 192 ? -1.167 -11.258 -7.080 1.00 98.00 192 ASN A CA 1
ATOM 1306 C C . ASN A 1 192 ? -0.080 -10.466 -7.834 1.00 98.00 192 ASN A C 1
ATOM 1308 O O . ASN A 1 192 ? 0.314 -10.795 -8.954 1.00 98.00 192 ASN A O 1
ATOM 1312 N N . PHE A 1 193 ? 0.377 -9.365 -7.242 1.00 98.44 193 PHE A N 1
ATOM 1313 C CA . PHE A 1 193 ? 1.461 -8.551 -7.784 1.00 98.44 193 PHE A CA 1
ATOM 1314 C C . PHE A 1 193 ? 2.821 -9.264 -7.704 1.00 98.44 193 PHE A C 1
ATOM 1316 O O . PHE A 1 193 ? 3.723 -8.933 -8.469 1.00 98.44 193 PHE A O 1
ATOM 1323 N N . ALA A 1 194 ? 2.977 -10.271 -6.840 1.00 97.75 194 ALA A N 1
ATOM 1324 C CA . ALA A 1 194 ? 4.139 -11.156 -6.766 1.00 97.75 194 ALA A CA 1
ATOM 1325 C C . ALA A 1 194 ? 4.441 -11.893 -8.085 1.00 97.75 194 ALA A C 1
ATOM 1327 O O . ALA A 1 194 ? 5.597 -12.228 -8.338 1.00 97.75 194 ALA A O 1
ATOM 1328 N N . ALA A 1 195 ? 3.436 -12.104 -8.944 1.00 97.44 195 ALA A N 1
ATOM 1329 C CA . ALA A 1 195 ? 3.617 -12.662 -10.285 1.00 97.44 195 ALA A CA 1
ATOM 1330 C C . ALA A 1 195 ? 4.230 -11.666 -11.297 1.00 97.44 195 ALA A C 1
ATOM 1332 O O . ALA A 1 195 ? 4.627 -12.069 -12.391 1.00 97.44 195 ALA A O 1
ATOM 1333 N N . ILE A 1 196 ? 4.320 -10.373 -10.962 1.00 96.38 196 ILE A N 1
ATOM 1334 C CA . ILE A 1 196 ? 4.940 -9.350 -11.811 1.00 96.38 196 ILE A CA 1
ATOM 1335 C C . ILE A 1 196 ? 6.447 -9.314 -11.542 1.00 96.38 196 ILE A C 1
ATOM 1337 O O . ILE A 1 196 ? 6.885 -9.042 -10.422 1.00 96.38 196 ILE A O 1
ATOM 1341 N N . GLN A 1 197 ? 7.252 -9.506 -12.591 1.00 97.19 197 GLN A N 1
ATOM 1342 C CA . GLN A 1 197 ? 8.696 -9.287 -12.525 1.00 97.19 197 GLN A CA 1
ATOM 1343 C C . GLN A 1 197 ? 8.987 -7.826 -12.155 1.00 97.19 197 GLN A C 1
ATOM 1345 O O . GLN A 1 197 ? 8.804 -6.914 -12.961 1.00 97.19 197 GLN A O 1
ATOM 1350 N N . ALA A 1 198 ? 9.477 -7.615 -10.935 1.00 97.56 198 ALA A N 1
ATOM 1351 C CA . ALA A 1 198 ? 9.928 -6.313 -10.468 1.00 97.56 198 ALA A CA 1
ATOM 1352 C C . ALA A 1 198 ? 11.137 -5.826 -11.285 1.00 97.56 198 ALA A C 1
ATOM 1354 O O . ALA A 1 198 ? 12.057 -6.612 -11.533 1.00 97.56 198 ALA A O 1
ATOM 1355 N N . LEU A 1 199 ? 11.146 -4.547 -11.666 1.00 97.62 199 LEU A N 1
ATOM 1356 C CA . LEU A 1 199 ? 12.216 -3.897 -12.428 1.00 97.62 199 LEU A CA 1
ATOM 1357 C C . LEU A 1 199 ? 12.839 -2.731 -11.649 1.00 97.62 199 LEU A C 1
ATOM 1359 O O . LEU A 1 199 ? 12.129 -1.976 -10.984 1.00 97.62 199 LEU A O 1
ATOM 1363 N N . ASP A 1 200 ? 14.157 -2.572 -11.762 1.00 95.69 200 ASP A N 1
ATOM 1364 C CA . ASP A 1 200 ? 14.913 -1.429 -11.239 1.00 95.69 200 ASP A CA 1
ATOM 1365 C C . ASP A 1 200 ? 14.804 -0.175 -12.139 1.00 95.69 200 ASP A C 1
ATOM 1367 O O . ASP A 1 200 ? 14.147 -0.177 -13.181 1.00 95.69 200 ASP A O 1
ATOM 1371 N N . ASP A 1 201 ? 15.469 0.916 -11.746 1.00 93.56 201 ASP A N 1
ATOM 1372 C CA . ASP A 1 201 ? 15.531 2.194 -12.483 1.00 93.56 201 ASP A CA 1
ATOM 1373 C C . ASP A 1 201 ? 16.195 2.078 -13.871 1.00 93.56 201 ASP A C 1
ATOM 1375 O O . 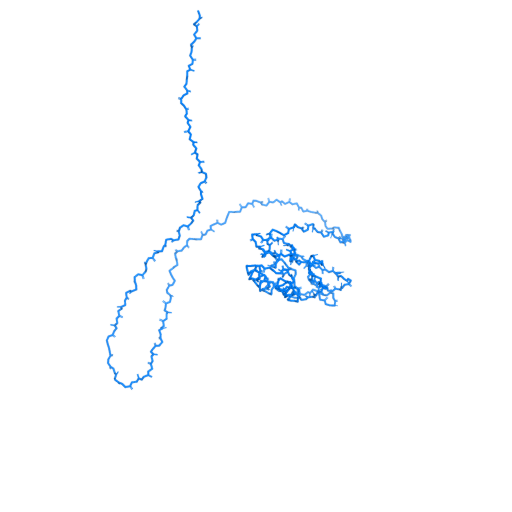ASP A 1 201 ? 16.077 2.970 -14.719 1.00 93.56 201 ASP A O 1
ATOM 1379 N N . GLN A 1 202 ? 16.866 0.955 -14.128 1.00 93.75 202 GLN A N 1
ATOM 1380 C CA . GLN A 1 202 ? 17.565 0.625 -15.367 1.00 93.75 202 GLN A CA 1
ATOM 1381 C C . GLN A 1 202 ? 16.744 -0.349 -16.233 1.00 93.75 202 GLN A C 1
ATOM 1383 O O . GLN A 1 202 ? 17.188 -0.708 -17.326 1.00 93.75 202 GLN A O 1
ATOM 1388 N N . GLY A 1 203 ? 15.543 -0.740 -15.782 1.00 92.50 203 GLY A N 1
ATOM 1389 C CA . GLY A 1 203 ? 14.647 -1.683 -16.455 1.00 92.50 203 GLY A CA 1
ATOM 1390 C C . GLY A 1 203 ? 15.064 -3.151 -16.312 1.00 92.50 203 GLY A C 1
ATOM 1391 O O . GLY A 1 203 ? 14.697 -3.968 -17.154 1.00 92.50 203 GLY A O 1
ATOM 1392 N N . ARG A 1 204 ? 15.866 -3.497 -15.296 1.00 95.25 204 ARG A N 1
ATOM 1393 C CA . ARG A 1 204 ? 16.411 -4.847 -15.074 1.00 95.25 204 ARG A CA 1
ATOM 1394 C C . ARG A 1 204 ? 15.689 -5.567 -13.930 1.00 95.25 204 ARG A C 1
ATOM 1396 O O . ARG A 1 204 ? 15.256 -4.898 -12.996 1.00 95.25 204 ARG A O 1
ATOM 1403 N N . PRO A 1 205 ? 15.604 -6.911 -13.944 1.00 96.44 205 PRO A N 1
ATOM 1404 C CA . PRO A 1 205 ? 15.038 -7.690 -12.843 1.00 96.44 205 PRO A CA 1
ATOM 1405 C C . PRO A 1 205 ? 15.639 -7.351 -11.471 1.00 96.44 205 PRO A C 1
ATOM 1407 O O . PRO A 1 205 ? 16.856 -7.400 -11.290 1.00 96.44 205 PRO A O 1
ATOM 1410 N N . VAL A 1 206 ? 14.781 -7.060 -10.491 1.00 92.38 206 VAL A N 1
ATOM 1411 C CA . VAL A 1 206 ? 15.180 -6.897 -9.083 1.00 92.38 206 VAL A CA 1
ATOM 1412 C C . VAL A 1 206 ? 15.425 -8.271 -8.450 1.00 92.38 206 VAL A C 1
ATOM 1414 O O . VAL A 1 206 ? 14.551 -9.140 -8.506 1.00 92.38 206 VAL A O 1
ATOM 1417 N N . ALA A 1 207 ? 16.600 -8.436 -7.830 1.00 82.06 207 ALA A N 1
ATOM 1418 C CA . ALA A 1 207 ? 17.026 -9.645 -7.115 1.00 82.06 207 ALA A CA 1
ATOM 1419 C C . ALA A 1 207 ? 16.174 -9.959 -5.875 1.00 82.06 207 ALA A C 1
ATOM 1421 O O . ALA A 1 207 ? 15.694 -9.028 -5.190 1.00 82.06 207 ALA A O 1
#

pLDDT: mean 71.56, std 28.16, range [31.55, 98.81]

Sequence (207 aa):
MVTAAATETEAATTTAAASETATATTSDVAATTTAPAGNDPTNTCPAVPTVTVTVDASAPSATATEIATSTAATDPSATTTDAAPPAATAAPANGNIDLGSCSDPTIKFGVGIEGRKESSFIPNNLQEFNHGSAQNSAIITQFICDTFVNSCKASQAAIDTCKQAKDAAAAAGAKKGAAADAFNLAFGVQTNFAAIQALDDQGRPVA